Protein AF-A0A1A6HU27-F1 (afdb_monomer)

Structure (mmCIF, N/CA/C/O backbone):
data_AF-A0A1A6HU27-F1
#
_entry.id   AF-A0A1A6HU27-F1
#
loop_
_atom_site.group_PDB
_atom_site.id
_atom_site.type_symbol
_atom_site.label_atom_id
_atom_site.label_alt_id
_atom_site.label_comp_id
_atom_site.label_asym_id
_atom_site.label_entity_id
_atom_site.label_seq_id
_atom_site.pdbx_PDB_ins_code
_atom_site.Cartn_x
_atom_site.Cartn_y
_atom_site.Cartn_z
_atom_site.occupancy
_atom_site.B_iso_or_equiv
_atom_site.auth_seq_id
_atom_site.auth_comp_id
_atom_site.auth_asym_id
_atom_site.auth_atom_id
_atom_site.pdbx_PDB_model_num
ATOM 1 N N . GLU A 1 1 ? 4.340 -32.612 -24.732 1.00 63.75 1 GLU A N 1
ATOM 2 C CA . GLU A 1 1 ? 3.082 -33.092 -24.113 1.00 63.75 1 GLU A CA 1
ATOM 3 C C . GLU A 1 1 ? 2.290 -31.994 -23.391 1.00 63.75 1 GLU A C 1
ATOM 5 O O . GLU A 1 1 ? 1.120 -31.845 -23.700 1.00 63.75 1 GLU A O 1
ATOM 10 N N . LEU A 1 2 ? 2.881 -31.159 -22.520 1.00 76.31 2 LEU A N 1
ATOM 11 C CA . LEU A 1 2 ? 2.117 -30.185 -21.708 1.00 76.31 2 LEU A CA 1
ATOM 12 C C . LEU A 1 2 ? 1.246 -29.172 -22.496 1.00 76.31 2 LEU A C 1
ATOM 14 O O . LEU A 1 2 ? 0.135 -28.883 -22.059 1.00 76.31 2 LEU A O 1
ATOM 18 N N . CYS A 1 3 ? 1.726 -28.656 -23.637 1.00 85.31 3 CYS A N 1
ATOM 19 C CA . CYS A 1 3 ? 1.062 -27.597 -24.424 1.00 85.31 3 CYS A CA 1
ATOM 20 C C . CYS A 1 3 ? 0.615 -28.020 -25.834 1.00 85.31 3 CYS A C 1
ATOM 22 O O . CYS A 1 3 ? 0.227 -27.175 -26.637 1.00 85.31 3 CYS A O 1
ATOM 24 N N . LYS A 1 4 ? 0.642 -29.324 -26.129 1.00 83.25 4 LYS A N 1
ATOM 25 C CA . LYS A 1 4 ? 0.406 -29.881 -27.473 1.00 83.25 4 LYS A CA 1
ATOM 26 C C . LYS A 1 4 ? -0.980 -29.537 -28.033 1.00 83.25 4 LYS A C 1
ATOM 28 O O . LYS A 1 4 ? -1.140 -29.301 -29.222 1.00 83.25 4 LYS A O 1
ATOM 33 N N . GLU A 1 5 ? -1.981 -29.448 -27.160 1.00 83.12 5 GLU A N 1
ATOM 34 C CA . GLU A 1 5 ? -3.365 -29.092 -27.513 1.00 83.12 5 GLU A CA 1
ATOM 35 C C . GLU A 1 5 ? -3.537 -27.634 -27.984 1.00 83.12 5 GLU A C 1
ATOM 37 O O . GLU A 1 5 ? -4.511 -27.309 -28.668 1.00 83.12 5 GLU A O 1
ATOM 42 N N . PHE A 1 6 ? -2.584 -26.757 -27.654 1.00 84.19 6 PHE A N 1
ATOM 43 C CA . PHE A 1 6 ? -2.625 -25.334 -27.993 1.00 84.19 6 PHE A CA 1
ATOM 44 C C . PHE A 1 6 ? -1.759 -24.970 -29.204 1.00 84.19 6 PHE A C 1
ATOM 46 O O . PHE A 1 6 ? -1.916 -23.878 -29.743 1.00 84.19 6 PHE A O 1
ATOM 53 N N . GLU A 1 7 ? -0.891 -25.869 -29.676 1.00 79.12 7 GLU A N 1
ATOM 54 C CA . GLU A 1 7 ? 0.000 -25.621 -30.822 1.00 79.12 7 GLU A CA 1
ATOM 55 C C . GLU A 1 7 ? -0.785 -25.242 -32.086 1.00 79.12 7 GLU A C 1
ATOM 57 O O . GLU A 1 7 ? -0.490 -24.236 -32.729 1.00 79.12 7 GLU A O 1
ATOM 62 N N . ASN A 1 8 ? -1.865 -25.973 -32.379 1.00 79.88 8 ASN A N 1
ATOM 63 C CA . ASN A 1 8 ? -2.726 -25.723 -33.542 1.00 79.88 8 ASN A CA 1
ATOM 64 C C . ASN A 1 8 ? -3.574 -24.441 -33.423 1.00 79.88 8 ASN A C 1
ATOM 66 O O . ASN A 1 8 ? -4.205 -24.019 -34.391 1.00 79.88 8 ASN A O 1
ATOM 70 N N . GLN A 1 9 ? -3.624 -23.829 -32.236 1.00 80.12 9 GLN A N 1
ATOM 71 C CA . GLN A 1 9 ? -4.402 -22.618 -31.959 1.00 80.12 9 GLN A CA 1
ATOM 72 C C . GLN A 1 9 ? -3.548 -21.343 -32.047 1.00 80.12 9 GLN A C 1
ATOM 74 O O . GLN A 1 9 ? -4.082 -20.232 -31.985 1.00 80.12 9 GLN A O 1
ATOM 79 N N . VAL A 1 10 ? -2.229 -21.480 -32.217 1.00 80.00 10 VAL A N 1
ATOM 80 C CA . VAL A 1 10 ? -1.311 -20.350 -32.377 1.00 80.00 10 VAL A CA 1
ATOM 81 C C . VAL A 1 10 ? -1.535 -19.691 -33.737 1.00 80.00 10 VAL A C 1
ATOM 83 O O . VAL A 1 10 ? -1.416 -20.325 -34.784 1.00 80.00 10 VAL A O 1
ATOM 86 N N . ARG A 1 11 ? -1.817 -18.386 -33.735 1.00 74.69 11 ARG A N 1
ATOM 87 C CA . ARG A 1 11 ? -1.944 -17.577 -34.955 1.00 74.69 11 ARG A CA 1
ATOM 88 C C . ARG A 1 11 ? -0.928 -16.446 -34.916 1.00 74.69 11 ARG A C 1
ATOM 90 O O . ARG A 1 11 ? -0.860 -15.708 -33.938 1.00 74.69 11 ARG A O 1
ATOM 97 N N . SER A 1 12 ? -0.125 -16.323 -35.973 1.00 70.31 12 SER A N 1
ATOM 98 C CA . SER A 1 12 ? 0.923 -15.294 -36.090 1.00 70.31 12 SER A CA 1
ATOM 99 C C . SER A 1 12 ? 1.888 -15.262 -34.897 1.00 70.31 12 SER A C 1
ATOM 101 O O . SER A 1 12 ? 2.238 -14.197 -34.398 1.00 70.31 12 SER A O 1
ATOM 103 N N . GLY A 1 13 ? 2.280 -16.442 -34.406 1.00 69.56 13 GLY A N 1
ATOM 104 C CA . GLY A 1 13 ? 3.213 -16.567 -33.285 1.00 69.56 13 GLY A CA 1
ATOM 105 C C . GLY A 1 13 ? 2.630 -16.197 -31.921 1.00 69.56 13 GLY A C 1
ATOM 106 O O . GLY A 1 13 ? 3.401 -16.035 -30.983 1.00 69.56 13 GLY A O 1
ATOM 107 N N . ARG A 1 14 ? 1.300 -16.061 -31.804 1.00 76.44 14 ARG A N 1
ATOM 108 C CA . ARG A 1 14 ? 0.612 -15.762 -30.545 1.00 76.44 14 ARG A CA 1
ATOM 109 C C . ARG A 1 14 ? -0.555 -16.714 -30.294 1.00 76.44 14 ARG A C 1
ATOM 111 O O . ARG A 1 14 ? -1.377 -16.957 -31.177 1.00 76.44 14 ARG A O 1
ATOM 118 N N . LEU A 1 15 ? -0.645 -17.221 -29.067 1.00 84.00 15 LEU A N 1
ATOM 119 C CA . LEU A 1 15 ? -1.805 -17.968 -28.579 1.00 84.00 15 LEU A CA 1
ATOM 120 C C . LEU A 1 15 ? -2.816 -17.008 -27.934 1.00 84.00 15 LEU A C 1
ATOM 122 O O . LEU A 1 15 ? -2.441 -16.164 -27.116 1.00 84.00 15 LEU A O 1
ATOM 126 N N . PHE A 1 16 ? -4.091 -17.137 -28.298 1.00 83.88 16 PHE A N 1
ATOM 127 C CA . PHE A 1 16 ? -5.185 -16.358 -27.716 1.00 83.88 16 PHE A CA 1
ATOM 128 C C . PHE A 1 16 ? -5.950 -17.216 -26.711 1.00 83.88 16 PHE A C 1
ATOM 130 O O . PHE A 1 16 ? -6.456 -18.275 -27.064 1.00 83.88 16 PHE A O 1
ATOM 137 N N . CYS A 1 17 ? -6.039 -16.740 -25.471 1.00 85.62 17 CYS A N 1
ATOM 138 C CA . CYS A 1 17 ? -6.643 -17.477 -24.366 1.00 85.62 17 CYS A CA 1
ATOM 139 C C . CYS A 1 17 ? -7.967 -16.864 -23.925 1.00 85.62 17 CYS A C 1
ATOM 141 O O . CYS A 1 17 ? -8.107 -15.640 -23.862 1.00 85.62 17 CYS A O 1
ATOM 143 N N . THR A 1 18 ? -8.919 -17.723 -23.570 1.00 81.69 18 THR A N 1
ATOM 144 C CA . THR A 1 18 ? -10.160 -17.336 -22.898 1.00 81.69 18 THR A CA 1
ATOM 145 C C . THR A 1 18 ? -9.882 -16.921 -21.452 1.00 81.69 18 THR A C 1
ATOM 147 O O . THR A 1 18 ? -8.861 -17.271 -20.849 1.00 81.69 18 THR A O 1
ATOM 150 N N . ARG A 1 19 ? -10.793 -16.122 -20.881 1.00 79.88 19 ARG A N 1
ATOM 151 C CA . ARG A 1 19 ? -10.672 -15.585 -19.517 1.00 79.88 19 ARG A CA 1
ATOM 152 C C . ARG A 1 19 ? -11.177 -16.581 -18.466 1.00 79.88 19 ARG A C 1
ATOM 154 O O . ARG A 1 19 ? -12.023 -16.247 -17.642 1.00 79.88 19 ARG A O 1
ATOM 161 N N . GLU A 1 20 ? -10.663 -17.801 -18.523 1.00 78.56 20 GLU A N 1
ATOM 162 C CA . GLU A 1 20 ? -10.887 -18.857 -17.528 1.00 78.56 20 GLU A CA 1
ATOM 163 C C . GLU A 1 20 ? -9.863 -18.720 -16.391 1.00 78.56 20 GLU A C 1
ATOM 165 O O . GLU A 1 20 ? -8.739 -18.273 -16.626 1.00 78.56 20 GLU A O 1
ATOM 170 N N . SER A 1 21 ? -10.248 -19.034 -15.152 1.00 74.88 21 SER A N 1
ATOM 171 C CA . SER A 1 21 ? -9.400 -18.839 -13.963 1.00 74.88 21 SER A CA 1
ATOM 172 C C . SER A 1 21 ? -9.147 -20.170 -13.261 1.00 74.88 21 SER A C 1
ATOM 174 O O . SER A 1 21 ? -9.837 -20.487 -12.301 1.00 74.88 21 SER A O 1
ATOM 176 N N . ASP A 1 22 ? -8.129 -20.897 -13.717 1.00 80.56 22 ASP A N 1
ATOM 177 C CA . ASP A 1 22 ? -7.664 -22.159 -13.128 1.00 80.56 22 ASP A CA 1
ATOM 178 C C . ASP A 1 22 ? -6.144 -22.088 -12.924 1.00 80.56 22 ASP A C 1
ATOM 180 O O . ASP A 1 22 ? -5.375 -22.516 -13.792 1.00 80.56 22 ASP A O 1
ATOM 184 N N . PRO A 1 23 ? -5.676 -21.477 -11.819 1.00 85.69 23 PRO A N 1
ATOM 185 C CA . PRO A 1 23 ? -4.274 -21.122 -11.670 1.00 85.69 23 PRO A CA 1
ATOM 186 C C . PRO A 1 23 ? -3.354 -22.341 -11.630 1.00 85.69 23 PRO A C 1
ATOM 188 O O . PRO A 1 23 ? -3.549 -23.253 -10.827 1.00 85.69 23 PRO A O 1
ATOM 191 N N . ILE A 1 24 ? -2.296 -22.325 -12.441 1.00 84.19 24 ILE A N 1
ATOM 192 C CA . ILE A 1 24 ? -1.302 -23.402 -12.487 1.00 84.19 24 ILE A CA 1
ATOM 193 C C . ILE A 1 24 ? 0.116 -22.869 -12.318 1.00 84.19 24 ILE A C 1
ATOM 195 O O . ILE A 1 24 ? 0.425 -21.735 -12.686 1.00 84.19 24 ILE A O 1
ATOM 199 N N . ARG A 1 25 ? 1.000 -23.705 -11.768 1.00 84.44 25 ARG A N 1
ATOM 200 C CA . ARG A 1 25 ? 2.414 -23.371 -11.589 1.00 84.44 25 ARG A CA 1
ATOM 201 C C . ARG A 1 25 ? 3.238 -23.893 -12.765 1.00 84.44 25 ARG A C 1
ATOM 203 O O . ARG A 1 25 ? 3.233 -25.091 -13.034 1.00 84.44 25 ARG A O 1
ATOM 210 N N . GLY A 1 26 ? 3.927 -22.989 -13.450 1.00 82.00 26 GLY A N 1
ATOM 211 C CA . GLY A 1 26 ? 4.806 -23.294 -14.570 1.00 82.00 26 GLY A CA 1
ATOM 212 C C . GLY A 1 26 ? 6.127 -23.950 -14.144 1.00 82.00 26 GLY A C 1
ATOM 213 O O . GLY A 1 26 ? 6.490 -23.925 -12.963 1.00 82.00 26 GLY A O 1
ATOM 214 N N . PRO A 1 27 ? 6.882 -24.513 -15.104 1.00 79.62 27 PRO A N 1
ATOM 215 C CA . PRO A 1 27 ? 8.207 -25.091 -14.863 1.00 79.62 27 PRO A CA 1
ATOM 216 C C . PRO A 1 27 ? 9.258 -24.040 -14.467 1.00 79.62 27 PRO A C 1
ATOM 218 O O . PRO A 1 27 ? 10.262 -24.377 -13.848 1.00 79.62 27 PRO A O 1
ATOM 221 N N . ASP A 1 28 ? 9.011 -22.763 -14.768 1.00 77.50 28 ASP A N 1
ATOM 222 C CA . ASP A 1 28 ? 9.801 -21.615 -14.309 1.00 77.50 28 ASP A CA 1
ATOM 223 C C . ASP A 1 28 ? 9.433 -21.165 -12.878 1.00 77.50 28 ASP A C 1
ATOM 225 O O . ASP A 1 28 ? 9.989 -20.200 -12.352 1.00 77.50 28 ASP A O 1
ATOM 229 N N . GLY A 1 29 ? 8.481 -21.854 -12.241 1.00 79.31 29 GLY A N 1
ATOM 230 C CA . GLY A 1 29 ? 7.996 -21.567 -10.898 1.00 79.31 29 GLY A CA 1
ATOM 231 C C . GLY A 1 29 ? 6.973 -20.432 -10.812 1.00 79.31 29 GLY A C 1
ATOM 232 O O . GLY A 1 29 ? 6.486 -20.189 -9.699 1.00 79.31 29 GLY A O 1
ATOM 233 N N . LYS A 1 30 ? 6.620 -19.771 -11.928 1.00 85.38 30 LYS A N 1
ATOM 234 C CA . LYS A 1 30 ? 5.602 -18.707 -11.968 1.00 85.38 30 LYS A CA 1
ATOM 235 C C . LYS A 1 30 ? 4.185 -19.282 -11.922 1.00 85.38 30 LYS A C 1
ATOM 237 O O . LYS A 1 30 ? 3.944 -20.413 -12.333 1.00 85.38 30 LYS A O 1
ATOM 242 N N . ILE A 1 31 ? 3.240 -18.506 -11.390 1.00 84.56 31 ILE A N 1
ATOM 243 C CA . ILE A 1 31 ? 1.815 -18.863 -11.377 1.00 84.56 31 ILE A CA 1
ATOM 244 C C . ILE A 1 31 ? 1.141 -18.186 -12.568 1.00 84.56 31 ILE A C 1
ATOM 246 O O . ILE A 1 31 ? 1.183 -16.962 -12.688 1.00 84.56 31 ILE A O 1
ATOM 250 N N . HIS A 1 32 ? 0.504 -18.983 -13.418 1.00 85.44 32 HIS A N 1
ATOM 251 C CA . HIS A 1 32 ? -0.264 -18.524 -14.570 1.00 85.44 32 HIS A CA 1
ATOM 252 C C . HIS A 1 32 ? -1.753 -18.641 -14.261 1.00 85.44 32 HIS A C 1
ATOM 254 O O . HIS A 1 32 ? -2.166 -19.553 -13.550 1.00 85.44 32 HIS A O 1
ATOM 260 N N . GLY A 1 33 ? -2.560 -17.715 -14.786 1.00 83.38 33 GLY A N 1
ATOM 261 C CA . GLY A 1 33 ? -3.997 -17.658 -14.489 1.00 83.38 33 GLY A CA 1
ATOM 262 C C . GLY A 1 33 ? -4.788 -18.865 -15.000 1.00 83.38 33 GLY A C 1
ATOM 263 O O . GLY A 1 33 ? -5.800 -19.214 -14.405 1.00 83.38 33 GLY A O 1
ATOM 264 N N . ASN A 1 34 ? -4.316 -19.500 -16.074 1.00 86.88 34 ASN A N 1
ATOM 265 C CA . ASN A 1 34 ? -4.824 -20.769 -16.584 1.00 86.88 34 ASN A CA 1
ATOM 266 C C . ASN A 1 34 ? -3.760 -21.490 -17.429 1.00 86.88 34 ASN A C 1
ATOM 268 O O . ASN A 1 34 ? -2.684 -20.945 -17.710 1.00 86.88 34 ASN A O 1
ATOM 272 N N . LYS A 1 35 ? -4.070 -22.720 -17.853 1.00 88.25 35 LYS A N 1
ATOM 273 C CA . LYS A 1 35 ? -3.189 -23.539 -18.699 1.00 88.25 35 LYS A CA 1
ATOM 274 C C . LYS A 1 35 ? -2.877 -22.898 -20.046 1.00 88.25 35 LYS A C 1
ATOM 276 O O . LYS A 1 35 ? -1.735 -22.960 -20.498 1.00 88.25 35 LYS A O 1
ATOM 281 N N . CYS A 1 36 ? -3.853 -22.221 -20.643 1.00 88.88 36 CYS A N 1
ATOM 282 C CA . CYS A 1 36 ? -3.637 -21.497 -21.886 1.00 88.88 36 CYS A CA 1
ATOM 283 C C . CYS A 1 36 ? -2.624 -20.356 -21.698 1.00 88.88 36 CYS A C 1
ATOM 285 O O . CYS A 1 36 ? -1.723 -20.215 -22.513 1.00 88.88 36 CYS A O 1
ATOM 287 N N . ALA A 1 37 ? -2.696 -19.591 -20.604 1.00 89.25 37 ALA A N 1
ATOM 288 C CA . ALA A 1 37 ? -1.767 -18.500 -20.314 1.00 89.25 37 ALA A CA 1
ATOM 289 C C . ALA A 1 37 ? -0.328 -19.005 -20.114 1.00 89.25 37 ALA A C 1
ATOM 291 O O . ALA A 1 37 ? 0.607 -18.397 -20.629 1.00 89.25 37 ALA A O 1
ATOM 292 N N . LEU A 1 38 ? -0.149 -20.147 -19.439 1.00 89.31 38 LEU A N 1
ATOM 293 C CA . LEU A 1 38 ? 1.157 -20.811 -19.358 1.00 89.31 38 LEU A CA 1
ATOM 294 C C . LEU A 1 38 ? 1.673 -21.190 -20.752 1.00 89.31 38 LEU A C 1
ATOM 296 O O . LEU A 1 38 ? 2.814 -20.894 -21.103 1.00 89.31 38 LEU A O 1
ATOM 300 N N . CYS A 1 39 ? 0.836 -21.843 -21.557 1.00 88.56 39 CYS A N 1
ATOM 301 C CA . CYS A 1 39 ? 1.230 -22.292 -22.887 1.00 88.56 39 CYS A CA 1
ATOM 302 C C . CYS A 1 39 ? 1.434 -21.137 -23.873 1.00 88.56 39 CYS A C 1
ATOM 304 O O . CYS A 1 39 ? 2.278 -21.252 -24.755 1.00 88.56 39 CYS A O 1
ATOM 306 N N . ALA A 1 40 ? 0.741 -20.012 -23.701 1.00 87.75 40 ALA A N 1
ATOM 307 C CA . ALA A 1 40 ? 0.979 -18.800 -24.468 1.00 87.75 40 ALA A CA 1
ATOM 308 C C . ALA A 1 40 ? 2.396 -18.284 -24.222 1.00 87.75 40 ALA A C 1
ATOM 310 O O . ALA A 1 40 ? 3.112 -18.018 -25.181 1.00 87.75 40 ALA A O 1
ATOM 311 N N . ASP A 1 41 ? 2.839 -18.220 -22.966 1.00 85.50 41 ASP A N 1
ATOM 312 C CA . ASP A 1 41 ? 4.194 -17.776 -22.633 1.00 85.50 41 ASP A CA 1
ATOM 313 C C . ASP A 1 41 ? 5.259 -18.746 -23.161 1.00 85.50 41 ASP A C 1
ATOM 315 O O . ASP A 1 41 ? 6.244 -18.310 -23.759 1.00 85.50 41 ASP A O 1
ATOM 319 N N . ILE A 1 42 ? 5.039 -20.059 -23.017 1.00 83.12 42 ILE A N 1
ATOM 320 C CA . ILE A 1 42 ? 5.959 -21.091 -23.521 1.00 83.12 42 ILE A CA 1
ATOM 321 C C . ILE A 1 42 ? 6.061 -21.039 -25.051 1.00 83.12 42 ILE A C 1
ATOM 323 O O . ILE A 1 42 ? 7.165 -21.003 -25.591 1.00 83.12 42 ILE A O 1
ATOM 327 N N . LEU A 1 43 ? 4.933 -21.013 -25.764 1.00 80.88 43 LEU A N 1
ATOM 328 C CA . LEU A 1 43 ? 4.916 -21.028 -27.230 1.00 80.88 43 LEU A CA 1
ATOM 329 C C . LEU A 1 43 ? 5.420 -19.701 -27.812 1.00 80.88 43 LEU A C 1
ATOM 331 O O . LEU A 1 43 ? 6.187 -19.716 -28.773 1.00 80.88 43 LEU A O 1
ATOM 335 N N . ASN A 1 44 ? 5.093 -18.563 -27.189 1.00 79.12 44 ASN A N 1
ATOM 336 C CA . ASN A 1 44 ? 5.671 -17.268 -27.558 1.00 79.12 44 ASN A CA 1
ATOM 337 C C . ASN A 1 44 ? 7.192 -17.266 -27.346 1.00 79.12 44 ASN A C 1
ATOM 339 O O . ASN A 1 44 ? 7.928 -16.748 -28.184 1.00 79.12 44 ASN A O 1
ATOM 343 N N . ALA A 1 45 ? 7.684 -17.851 -26.248 1.00 72.81 45 ALA A N 1
ATOM 344 C CA . ALA A 1 45 ? 9.117 -17.971 -26.000 1.00 72.81 45 ALA A CA 1
ATOM 345 C C . ALA A 1 45 ? 9.800 -18.866 -27.044 1.00 72.81 45 ALA A C 1
ATOM 347 O O . ALA A 1 45 ? 10.869 -18.504 -27.525 1.00 72.81 45 ALA A O 1
ATOM 348 N N . VAL A 1 46 ? 9.182 -19.978 -27.458 1.00 67.25 46 VAL A N 1
ATOM 349 C CA . VAL A 1 46 ? 9.707 -20.859 -28.522 1.00 67.25 46 VAL A CA 1
ATOM 350 C C . VAL A 1 46 ? 9.788 -20.136 -29.873 1.00 67.25 46 VAL A C 1
ATOM 352 O O . VAL A 1 46 ? 10.799 -20.260 -30.570 1.00 67.25 46 VAL A O 1
ATOM 355 N N . VAL A 1 47 ? 8.772 -19.339 -30.224 1.00 62.28 47 VAL A N 1
ATOM 356 C CA . VAL A 1 47 ? 8.745 -18.538 -31.463 1.00 62.28 47 VAL A CA 1
ATOM 357 C C . VAL A 1 47 ? 9.798 -17.425 -31.427 1.00 62.28 47 VAL A C 1
ATOM 359 O O . VAL A 1 47 ? 10.552 -17.266 -32.385 1.00 62.28 47 VAL A O 1
ATOM 362 N N . ASN A 1 48 ? 9.914 -16.701 -30.309 1.00 60.62 48 ASN A N 1
ATOM 363 C CA . ASN A 1 48 ? 10.883 -15.610 -30.148 1.00 60.62 48 ASN A CA 1
ATOM 364 C C . ASN A 1 48 ? 12.333 -16.094 -29.953 1.00 60.62 48 ASN A C 1
ATOM 366 O O . ASN A 1 48 ? 13.262 -15.362 -30.281 1.00 60.62 48 ASN A O 1
ATOM 370 N N . SER A 1 49 ? 12.546 -17.322 -29.466 1.00 58.59 49 SER A N 1
ATOM 371 C CA . SER A 1 49 ? 13.884 -17.926 -29.335 1.00 58.59 49 SER A CA 1
ATOM 372 C C . SER A 1 49 ? 14.389 -18.564 -30.637 1.00 58.59 49 SER A C 1
ATOM 374 O O . SER A 1 49 ? 15.472 -19.141 -30.643 1.00 58.59 49 SER A O 1
ATOM 376 N N . GLY A 1 50 ? 13.627 -18.491 -31.738 1.00 51.75 50 GLY A N 1
ATOM 377 C CA . GLY A 1 50 ? 14.078 -18.949 -33.057 1.00 51.75 50 GLY A CA 1
ATOM 378 C C . GLY A 1 50 ? 14.157 -20.472 -33.238 1.00 51.75 50 GLY A C 1
ATOM 379 O O . GLY A 1 50 ? 14.811 -20.930 -34.169 1.00 51.75 50 GLY A O 1
ATOM 380 N N . ILE A 1 51 ? 13.497 -21.271 -32.386 1.00 53.50 51 ILE A N 1
ATOM 381 C CA . ILE A 1 51 ? 13.515 -22.749 -32.487 1.00 53.50 51 ILE A CA 1
ATOM 382 C C . ILE A 1 51 ? 12.564 -23.260 -33.587 1.00 53.50 51 ILE A C 1
ATOM 384 O O . ILE A 1 51 ? 12.682 -24.396 -34.039 1.00 53.50 51 ILE A O 1
ATOM 388 N N . VAL A 1 52 ? 11.672 -22.409 -34.107 1.00 41.34 52 VAL A N 1
ATOM 389 C CA . VAL A 1 52 ? 10.929 -22.705 -35.339 1.00 41.34 52 VAL A CA 1
ATOM 390 C C . VAL A 1 52 ? 11.800 -22.337 -36.541 1.00 41.34 52 VAL A C 1
ATOM 392 O O . VAL A 1 52 ? 11.593 -21.318 -37.202 1.00 41.34 52 VAL A O 1
ATOM 395 N N . GLN A 1 53 ? 12.780 -23.187 -36.852 1.00 37.50 53 GLN A N 1
ATOM 396 C CA . GLN A 1 53 ? 13.183 -23.307 -38.245 1.00 37.50 53 GLN A CA 1
ATOM 397 C C . GLN A 1 53 ? 12.013 -23.938 -38.997 1.00 37.50 53 GLN A C 1
ATOM 399 O O . GLN A 1 53 ? 11.574 -25.054 -38.720 1.00 37.50 53 GLN A O 1
ATOM 404 N N . ARG A 1 54 ? 11.489 -23.141 -39.927 1.00 34.69 54 AR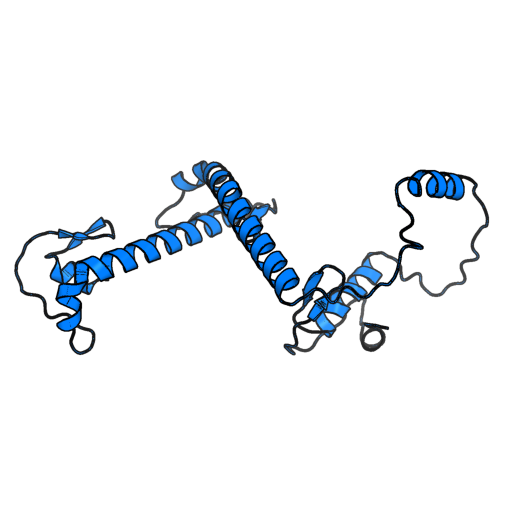G A N 1
ATOM 405 C CA . ARG A 1 54 ? 10.750 -23.552 -41.115 1.00 34.69 54 ARG A CA 1
ATOM 406 C C . ARG A 1 54 ? 11.226 -24.942 -41.551 1.00 34.69 54 ARG A C 1
ATOM 408 O O . ARG A 1 54 ? 12.428 -25.163 -41.653 1.00 34.69 54 ARG 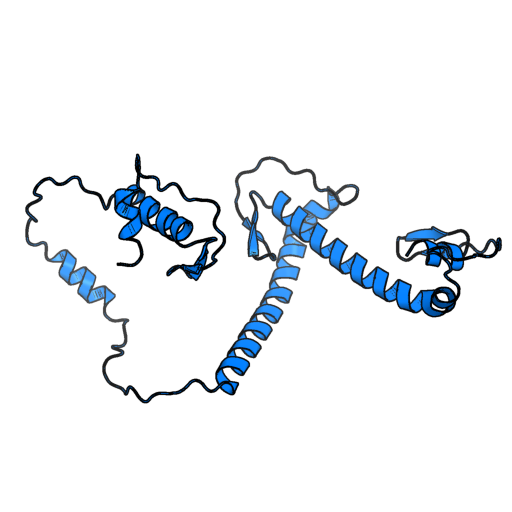A O 1
ATOM 415 N N . THR A 1 55 ? 10.291 -25.857 -41.780 1.00 39.53 55 THR A N 1
ATOM 416 C CA . THR A 1 55 ? 10.546 -27.157 -42.403 1.00 39.53 55 THR A CA 1
ATOM 417 C C . THR A 1 55 ? 11.248 -26.960 -43.740 1.00 39.53 55 THR A C 1
ATOM 419 O O . THR A 1 55 ? 10.594 -26.833 -44.769 1.00 39.53 55 THR A O 1
ATOM 422 N N . GLU A 1 56 ? 12.570 -26.939 -43.727 1.00 34.03 56 GLU A N 1
ATOM 423 C CA . GLU A 1 56 ? 13.414 -27.218 -44.872 1.00 34.03 56 GLU A CA 1
ATOM 424 C C . GLU A 1 56 ? 14.560 -28.082 -44.357 1.00 34.03 56 GLU A C 1
ATOM 426 O O . GLU A 1 56 ? 15.156 -27.809 -43.317 1.00 34.03 56 GLU A O 1
ATOM 431 N N . HIS A 1 57 ? 14.784 -29.193 -45.050 1.00 39.38 57 HIS A N 1
ATOM 432 C CA . HIS A 1 57 ? 15.817 -30.176 -44.772 1.00 39.38 57 HIS A CA 1
ATOM 433 C C . HIS A 1 57 ? 17.169 -29.498 -44.500 1.00 39.38 57 HIS A C 1
ATOM 435 O O . HIS A 1 57 ? 17.845 -29.066 -45.429 1.00 39.38 57 HIS A O 1
ATOM 441 N N . PHE A 1 58 ? 17.584 -29.433 -43.234 1.00 26.19 58 PHE A N 1
ATOM 442 C CA . PHE A 1 58 ? 18.930 -29.014 -42.862 1.00 26.19 58 PHE A CA 1
ATOM 443 C C . PHE A 1 58 ? 19.754 -30.262 -42.549 1.00 26.19 58 PHE A C 1
ATOM 445 O O . PHE A 1 58 ? 19.672 -30.846 -41.467 1.00 26.19 58 PHE A O 1
ATOM 452 N N . THR A 1 59 ? 20.529 -30.709 -43.532 1.00 31.61 59 THR A N 1
ATOM 453 C CA . THR A 1 59 ? 21.598 -31.685 -43.320 1.00 31.61 59 THR A CA 1
ATOM 454 C C . THR A 1 59 ? 22.622 -31.093 -42.353 1.00 31.61 59 THR A C 1
ATOM 456 O O . THR A 1 59 ? 23.238 -30.069 -42.642 1.00 31.61 59 THR A O 1
ATOM 459 N N . VAL A 1 60 ? 22.800 -31.738 -41.202 1.00 34.12 60 VAL A N 1
ATOM 460 C CA . VAL A 1 60 ? 23.804 -31.388 -40.188 1.00 34.12 60 VAL A CA 1
ATOM 461 C C . VAL A 1 60 ? 25.211 -31.588 -40.775 1.00 34.12 60 VAL A C 1
ATOM 463 O O . VAL A 1 60 ? 25.500 -32.706 -41.210 1.00 34.12 60 VAL A O 1
ATOM 466 N N . PRO A 1 61 ? 26.125 -30.595 -40.769 1.00 33.88 61 PRO A N 1
ATOM 467 C CA . PRO A 1 61 ? 27.526 -30.878 -41.022 1.00 33.88 61 PRO A CA 1
ATOM 468 C C . PRO A 1 61 ? 28.141 -31.443 -39.739 1.00 33.88 61 PRO A C 1
ATOM 470 O O . PRO A 1 61 ? 28.159 -30.818 -38.677 1.00 33.88 61 PRO A O 1
ATOM 473 N N . GLU A 1 62 ? 28.614 -32.677 -39.843 1.00 44.19 62 GLU A N 1
ATOM 474 C CA . GLU A 1 62 ? 29.369 -33.356 -38.806 1.00 44.19 62 GLU A CA 1
ATOM 475 C C . GLU A 1 62 ? 30.658 -32.585 -38.454 1.00 44.19 62 GLU A C 1
ATOM 477 O O . GLU A 1 62 ? 31.410 -32.163 -39.328 1.00 44.19 62 GLU A O 1
ATOM 482 N N . LYS A 1 63 ? 30.958 -32.564 -37.148 1.00 48.78 63 LYS A N 1
ATOM 483 C CA . LYS A 1 63 ? 32.308 -32.523 -36.552 1.00 48.78 63 LYS A CA 1
ATOM 484 C C . LYS A 1 63 ? 33.053 -31.180 -36.571 1.00 48.78 63 LYS A C 1
ATOM 486 O O . LYS A 1 63 ? 33.865 -30.900 -37.442 1.00 48.78 63 LYS A O 1
ATOM 491 N N . THR A 1 64 ? 33.004 -30.484 -35.433 1.00 43.16 64 THR A N 1
ATOM 492 C CA . THR A 1 64 ? 34.213 -29.835 -34.899 1.00 43.16 64 THR A CA 1
ATOM 493 C C . THR A 1 64 ? 34.468 -30.276 -33.459 1.00 43.16 64 THR A C 1
ATOM 495 O O . THR A 1 64 ? 33.593 -30.277 -32.592 1.00 43.16 64 THR A O 1
ATOM 498 N N . THR A 1 65 ? 35.708 -30.691 -33.208 1.00 53.50 65 THR A N 1
ATOM 499 C CA . THR A 1 65 ? 36.249 -31.225 -31.946 1.00 53.50 65 THR A CA 1
ATOM 500 C C . THR A 1 65 ? 36.048 -30.284 -30.747 1.00 53.50 65 THR A C 1
ATOM 502 O O . THR A 1 65 ? 36.049 -30.724 -29.599 1.00 53.50 65 THR A O 1
ATOM 505 N N . LEU A 1 66 ? 35.784 -29.001 -31.008 1.00 50.91 66 LEU A N 1
ATOM 506 C CA . LEU A 1 66 ? 35.538 -27.959 -30.011 1.00 50.91 66 LEU A CA 1
ATOM 507 C C . LEU A 1 66 ? 34.283 -28.212 -29.160 1.00 50.91 66 LEU A C 1
ATOM 509 O O . LEU A 1 66 ? 34.301 -27.924 -27.965 1.00 50.91 66 LEU A O 1
ATOM 513 N N . PHE A 1 67 ? 33.239 -28.836 -29.719 1.00 45.88 67 PHE A N 1
ATOM 514 C CA . PHE A 1 67 ? 32.024 -29.164 -28.960 1.00 45.88 67 PHE A CA 1
ATOM 515 C C . PHE A 1 67 ? 32.282 -30.237 -27.888 1.00 45.88 67 PHE A C 1
ATOM 517 O O . PHE A 1 67 ? 31.749 -30.167 -26.782 1.00 45.88 67 PHE A O 1
ATOM 524 N N . LYS A 1 68 ? 33.172 -31.199 -28.175 1.00 51.12 68 LYS A N 1
ATOM 525 C CA . LYS A 1 68 ? 33.563 -32.242 -27.211 1.00 51.12 68 LYS A CA 1
ATOM 526 C C . LYS A 1 68 ? 34.404 -31.672 -26.066 1.00 51.12 68 LYS A C 1
ATOM 528 O O . LYS A 1 68 ? 34.211 -32.072 -24.923 1.00 51.12 68 LYS A O 1
ATOM 533 N N . VAL A 1 69 ? 35.288 -30.711 -26.351 1.00 53.41 69 VAL A N 1
ATOM 534 C CA . VAL A 1 69 ? 36.116 -30.041 -25.328 1.00 53.41 69 VAL A CA 1
ATOM 535 C C . VAL A 1 69 ? 35.263 -29.146 -24.425 1.00 53.41 69 VAL A C 1
ATOM 537 O O . VAL A 1 69 ? 35.456 -29.144 -23.211 1.00 53.41 69 VAL A O 1
ATOM 540 N N . TRP A 1 70 ? 34.287 -28.433 -24.994 1.00 51.47 70 TRP A N 1
ATOM 541 C CA . TRP A 1 70 ? 33.352 -27.611 -24.224 1.00 51.47 70 TRP A CA 1
ATOM 542 C C . TRP A 1 70 ? 32.470 -28.459 -23.291 1.00 51.47 70 TRP A C 1
ATOM 544 O O . TRP A 1 70 ? 32.386 -28.161 -22.099 1.00 51.47 70 TRP A O 1
ATOM 554 N N . MET A 1 71 ? 31.920 -29.577 -23.786 1.00 47.91 71 MET A N 1
ATOM 555 C CA . MET A 1 71 ? 31.169 -30.540 -22.965 1.00 47.91 71 MET A CA 1
ATOM 556 C C . MET A 1 71 ? 32.029 -31.171 -21.855 1.00 47.91 71 MET A C 1
ATOM 558 O O . MET A 1 71 ? 31.582 -31.274 -20.715 1.00 47.91 71 MET A O 1
ATOM 562 N N . ALA A 1 72 ? 33.284 -31.535 -22.146 1.00 54.09 72 ALA A N 1
ATOM 563 C CA . ALA A 1 72 ? 34.186 -32.136 -21.159 1.00 54.09 72 ALA A CA 1
ATOM 564 C C . ALA A 1 72 ? 34.590 -31.163 -20.035 1.00 54.09 72 ALA A C 1
ATOM 566 O O . ALA A 1 72 ? 34.805 -31.586 -18.902 1.00 54.09 72 ALA A O 1
ATOM 567 N N . LYS A 1 73 ? 34.661 -29.856 -20.320 1.00 49.03 73 LYS A N 1
ATOM 568 C CA . LYS A 1 73 ? 35.029 -28.835 -19.326 1.00 49.03 73 LYS A CA 1
ATOM 569 C C . LYS A 1 73 ? 33.856 -28.425 -18.425 1.00 49.03 73 LYS A C 1
ATOM 571 O O . LYS A 1 73 ? 34.085 -28.008 -17.295 1.00 49.03 73 LYS A O 1
ATOM 576 N N . HIS A 1 74 ? 32.617 -28.580 -18.899 1.00 50.53 74 HIS A N 1
ATOM 577 C CA . HIS A 1 74 ? 31.404 -28.207 -18.161 1.00 50.53 74 HIS A CA 1
ATOM 578 C C . HIS A 1 74 ? 30.708 -29.363 -17.419 1.00 50.53 74 HIS A C 1
ATOM 580 O O . HIS A 1 74 ? 29.771 -29.108 -16.669 1.00 50.53 74 HIS A O 1
ATOM 586 N N . MET A 1 75 ? 31.179 -30.610 -17.553 1.00 44.66 75 MET A N 1
ATOM 587 C CA . MET A 1 75 ? 30.637 -31.771 -16.821 1.00 44.66 75 MET A CA 1
ATOM 588 C C . MET A 1 75 ? 31.434 -32.190 -15.573 1.00 44.66 75 MET A C 1
ATOM 590 O O . MET A 1 75 ? 31.065 -33.159 -14.920 1.00 44.66 75 MET A O 1
ATOM 594 N N . ALA A 1 76 ? 32.486 -31.462 -15.186 1.00 48.31 76 ALA A N 1
ATOM 595 C CA . ALA A 1 76 ? 33.286 -31.790 -13.997 1.00 48.31 76 ALA A CA 1
ATOM 596 C C . ALA A 1 76 ? 32.735 -31.217 -12.670 1.00 48.31 76 ALA A C 1
ATOM 598 O O . ALA A 1 76 ? 33.329 -31.440 -11.619 1.00 48.31 76 ALA A O 1
ATOM 599 N N . THR A 1 77 ? 31.605 -30.499 -12.687 1.00 49.22 77 THR A N 1
ATOM 600 C CA . THR A 1 77 ? 30.938 -29.982 -11.472 1.00 49.22 77 THR A CA 1
ATOM 601 C C . THR A 1 77 ? 29.547 -30.566 -11.227 1.00 49.22 77 THR A C 1
ATOM 603 O O . THR A 1 77 ? 28.901 -30.220 -10.239 1.00 49.22 77 THR A O 1
ATOM 606 N N . CYS A 1 78 ? 29.095 -31.508 -12.056 1.00 40.31 78 CYS A N 1
ATOM 607 C CA . CYS A 1 78 ? 27.946 -32.336 -11.717 1.00 40.31 78 CYS A CA 1
ATOM 608 C C . CYS A 1 78 ? 28.437 -33.577 -10.976 1.00 40.31 78 CYS A C 1
ATOM 610 O O . CYS A 1 78 ? 28.933 -34.523 -11.584 1.00 40.31 78 CYS A O 1
ATOM 612 N N . VAL A 1 79 ? 28.264 -33.584 -9.654 1.00 45.19 79 VAL A N 1
ATOM 613 C CA . VAL A 1 79 ? 28.238 -34.835 -8.891 1.00 45.19 79 VAL A CA 1
ATOM 614 C C . VAL A 1 79 ? 27.178 -35.732 -9.545 1.00 45.19 79 VAL A C 1
ATOM 616 O O . VAL A 1 79 ? 26.027 -35.300 -9.669 1.00 45.19 79 VAL A O 1
ATOM 619 N N . PRO A 1 80 ? 27.518 -36.948 -10.002 1.00 46.28 80 PRO A N 1
ATOM 620 C CA . PRO A 1 80 ? 26.525 -37.844 -10.562 1.00 46.28 80 PRO A CA 1
ATOM 621 C C . PRO A 1 80 ? 25.609 -38.308 -9.428 1.00 46.28 80 PRO A C 1
ATOM 623 O O . PRO A 1 80 ? 25.971 -39.170 -8.632 1.00 46.28 80 PRO A O 1
ATOM 626 N N . CYS A 1 81 ? 24.399 -37.752 -9.358 1.00 39.06 81 CYS A N 1
ATOM 627 C CA . CYS A 1 81 ? 23.309 -38.350 -8.593 1.00 39.06 81 CYS A CA 1
ATOM 628 C C . CYS A 1 81 ? 22.791 -39.564 -9.379 1.00 39.06 81 CYS A C 1
ATOM 630 O O . CYS A 1 81 ? 21.733 -39.541 -10.001 1.00 39.06 81 CYS A O 1
ATOM 632 N N . ALA A 1 82 ? 23.608 -40.609 -9.439 1.00 46.25 82 ALA A N 1
ATOM 633 C CA . ALA A 1 82 ? 23.242 -41.902 -9.981 1.00 46.25 82 ALA A CA 1
ATOM 634 C C . ALA A 1 82 ? 23.862 -42.957 -9.067 1.00 46.25 82 ALA A C 1
ATOM 636 O O . ALA A 1 82 ? 25.065 -43.195 -9.115 1.00 46.25 82 ALA A O 1
ATOM 637 N N . LYS A 1 83 ? 22.996 -43.583 -8.261 1.00 47.22 83 LYS A N 1
ATOM 638 C CA . LYS A 1 83 ? 23.265 -44.613 -7.240 1.00 47.22 83 LYS A CA 1
ATOM 639 C C . LYS A 1 83 ? 23.710 -44.093 -5.870 1.00 47.22 83 LYS A C 1
ATOM 641 O O . LYS A 1 83 ? 24.834 -44.310 -5.451 1.00 47.22 83 LYS A O 1
ATOM 646 N N . LEU A 1 84 ? 22.749 -43.549 -5.133 1.00 38.69 84 LEU A N 1
ATOM 647 C CA . LEU A 1 84 ? 22.419 -44.028 -3.788 1.00 38.69 84 LEU A CA 1
ATOM 648 C C . LEU A 1 84 ? 20.883 -43.910 -3.688 1.00 38.69 84 LEU A C 1
ATOM 650 O O . LEU A 1 84 ? 20.365 -42.803 -3.763 1.00 38.69 84 LEU A O 1
ATOM 654 N N . SER A 1 85 ? 20.176 -45.050 -3.709 1.00 37.22 85 SER A N 1
ATOM 655 C CA . SER A 1 85 ? 18.830 -45.274 -3.123 1.00 37.22 85 SER A CA 1
ATOM 656 C C . SER A 1 85 ? 17.919 -44.031 -2.990 1.00 37.22 85 SER A C 1
ATOM 658 O O . SER A 1 85 ? 18.095 -43.222 -2.092 1.00 37.22 85 SER A O 1
ATOM 660 N N . CYS A 1 86 ? 16.877 -43.800 -3.795 1.00 34.78 86 CYS A N 1
ATOM 661 C CA . CYS A 1 86 ? 15.645 -44.607 -3.833 1.00 34.78 86 CYS A CA 1
ATOM 662 C C . CYS A 1 86 ? 15.373 -45.435 -2.562 1.00 34.78 86 CYS A C 1
ATOM 664 O O . CYS A 1 86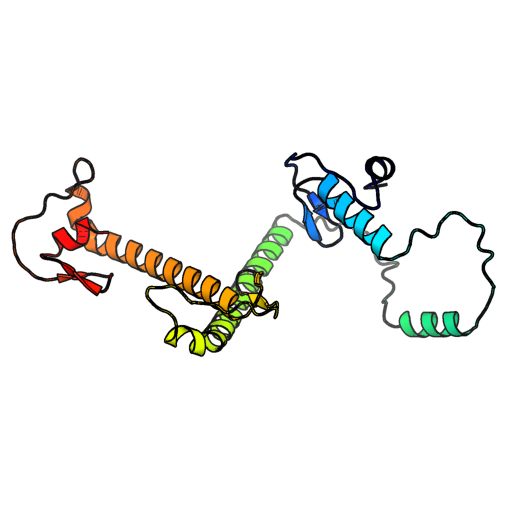 ? 14.995 -46.596 -2.656 1.00 34.78 86 CYS A O 1
ATOM 666 N N . GLU A 1 87 ? 15.538 -44.843 -1.382 1.00 37.72 87 GLU A N 1
ATOM 667 C CA . GLU A 1 87 ? 14.648 -45.146 -0.263 1.00 37.72 87 GLU A CA 1
ATOM 668 C C . GLU A 1 87 ? 13.666 -43.984 -0.156 1.00 37.72 87 GLU A C 1
ATOM 670 O O . GLU A 1 87 ? 14.045 -42.813 -0.137 1.00 37.72 87 GLU A O 1
ATOM 675 N N . TYR A 1 88 ? 12.383 -44.322 -0.193 1.00 45.91 88 TYR A N 1
ATOM 676 C CA . TYR A 1 88 ? 11.281 -43.400 0.008 1.00 45.91 88 TYR A CA 1
ATOM 677 C C . TYR A 1 88 ? 11.409 -42.738 1.387 1.00 45.91 88 TYR A C 1
ATOM 679 O O . TYR A 1 88 ? 10.916 -43.258 2.383 1.00 45.91 88 TYR A O 1
ATOM 687 N N . GLY A 1 89 ? 12.023 -41.560 1.443 1.00 41.66 89 GLY A N 1
ATOM 688 C CA . GLY A 1 89 ? 11.732 -40.591 2.488 1.00 41.66 89 GLY A CA 1
ATOM 689 C C . GLY A 1 89 ? 10.381 -39.966 2.167 1.00 41.66 89 GLY A C 1
ATOM 690 O O . GLY A 1 89 ? 10.308 -39.015 1.389 1.00 41.66 89 GLY A O 1
ATOM 691 N N . VAL A 1 90 ? 9.296 -40.524 2.713 1.00 49.28 90 VAL A N 1
ATOM 692 C CA . VAL A 1 90 ? 8.054 -39.764 2.880 1.00 49.28 90 VAL A CA 1
ATOM 693 C C . VAL A 1 90 ? 8.446 -38.577 3.742 1.00 49.28 90 VAL A C 1
ATOM 695 O O . VAL A 1 90 ? 8.681 -38.749 4.933 1.00 49.28 90 VAL A O 1
ATOM 698 N N . LEU A 1 91 ? 8.600 -37.409 3.115 1.00 47.38 91 LEU A N 1
ATOM 699 C CA . LEU A 1 91 ? 8.872 -36.161 3.812 1.00 47.38 91 LEU A CA 1
ATOM 700 C C . LEU A 1 91 ? 7.698 -35.983 4.766 1.00 47.38 91 LEU A C 1
ATOM 702 O O . LEU A 1 91 ? 6.567 -35.758 4.323 1.00 47.38 91 LEU A O 1
ATOM 706 N N . SER A 1 92 ? 7.940 -36.258 6.044 1.00 55.78 92 SER A N 1
ATOM 707 C CA . SER A 1 92 ? 6.862 -36.336 7.023 1.00 55.78 92 SER A CA 1
ATOM 708 C C . SER A 1 92 ? 6.151 -34.985 7.063 1.00 55.78 92 SER A C 1
ATOM 710 O O . SER A 1 92 ? 6.753 -33.946 6.771 1.00 55.78 92 SER A O 1
ATOM 712 N N . GLU A 1 93 ? 4.864 -34.961 7.412 1.00 56.97 93 GLU A N 1
ATOM 713 C CA . GLU A 1 93 ? 4.132 -33.693 7.551 1.00 56.97 93 GLU A CA 1
ATOM 714 C C . GLU A 1 93 ? 4.892 -32.715 8.467 1.00 56.97 93 GLU A C 1
ATOM 716 O O . GLU A 1 93 ? 4.919 -31.516 8.197 1.00 56.97 93 GLU A O 1
ATOM 721 N N . ALA A 1 94 ? 5.629 -33.250 9.449 1.00 58.50 94 ALA A N 1
ATOM 722 C CA . ALA A 1 94 ? 6.544 -32.521 10.319 1.00 58.50 94 ALA A CA 1
ATOM 723 C C . ALA A 1 94 ? 7.738 -31.881 9.579 1.00 58.50 94 ALA A C 1
ATOM 725 O O . ALA A 1 94 ? 7.973 -30.692 9.762 1.00 58.50 94 ALA A O 1
ATOM 726 N N . GLU A 1 95 ? 8.452 -32.600 8.707 1.00 61.88 95 GLU A N 1
ATOM 727 C CA . GLU A 1 95 ? 9.577 -32.051 7.919 1.00 61.88 95 GLU A CA 1
ATOM 728 C C . GLU A 1 95 ? 9.104 -31.027 6.870 1.00 61.88 95 GLU A C 1
ATOM 730 O O . GLU A 1 95 ? 9.775 -30.026 6.597 1.00 61.88 95 GLU A O 1
ATOM 735 N N . ALA A 1 96 ? 7.918 -31.235 6.288 1.00 64.44 96 ALA A N 1
ATOM 736 C CA . ALA A 1 96 ? 7.314 -30.286 5.356 1.00 64.44 96 ALA A CA 1
ATOM 737 C C . ALA A 1 96 ? 6.843 -29.012 6.077 1.00 64.44 96 ALA A C 1
ATOM 739 O O . ALA A 1 96 ? 6.945 -27.908 5.531 1.00 64.44 96 ALA A O 1
ATOM 740 N N . GLU A 1 97 ? 6.336 -29.144 7.303 1.00 67.81 97 GLU A N 1
ATOM 741 C CA . GLU A 1 97 ? 5.952 -28.022 8.155 1.00 67.81 97 GLU A CA 1
ATOM 742 C C . GLU A 1 97 ? 7.172 -27.277 8.708 1.00 67.81 97 GLU A C 1
ATOM 744 O O . GLU A 1 97 ? 7.172 -26.045 8.733 1.00 67.81 97 GLU A O 1
ATOM 749 N N . GLU A 1 98 ? 8.242 -27.985 9.062 1.00 70.38 98 GLU A N 1
ATOM 750 C CA . GLU A 1 98 ? 9.513 -27.395 9.483 1.00 70.38 98 GLU A CA 1
ATOM 751 C C . GLU A 1 98 ? 10.169 -26.623 8.332 1.00 70.38 98 GLU A C 1
ATOM 753 O O . GLU A 1 98 ? 10.581 -25.478 8.513 1.00 70.38 98 GLU A O 1
ATOM 758 N N . LYS A 1 99 ? 10.138 -27.159 7.104 1.00 68.69 99 LYS A N 1
ATOM 759 C CA . LYS A 1 99 ? 10.576 -26.427 5.907 1.00 68.69 99 LYS A CA 1
ATOM 760 C C . LYS A 1 99 ? 9.712 -25.193 5.631 1.00 68.69 99 LYS A C 1
ATOM 762 O O . LYS A 1 99 ? 10.252 -24.144 5.290 1.00 68.69 99 LYS A O 1
ATOM 767 N N . LYS A 1 100 ? 8.389 -25.264 5.832 1.00 66.31 100 LYS A N 1
ATOM 768 C CA . LYS A 1 100 ? 7.498 -24.087 5.742 1.00 66.31 100 LYS A CA 1
ATOM 769 C C . LYS A 1 100 ? 7.810 -23.045 6.821 1.00 66.31 100 LYS A C 1
ATOM 771 O O . LYS A 1 100 ? 7.780 -21.853 6.513 1.00 66.31 100 LYS A O 1
ATOM 776 N N . LYS A 1 101 ? 8.124 -23.473 8.050 1.00 69.56 101 LYS A N 1
ATOM 777 C CA . LYS A 1 101 ? 8.539 -22.602 9.163 1.00 69.56 101 LYS A CA 1
ATOM 778 C C . LYS A 1 101 ? 9.895 -21.954 8.873 1.00 69.56 101 LYS A C 1
ATOM 780 O O . LYS A 1 101 ? 9.982 -20.734 8.936 1.00 69.56 101 LYS A O 1
ATOM 785 N N . ALA A 1 102 ? 10.884 -22.712 8.404 1.00 65.50 102 ALA A N 1
ATOM 786 C CA . ALA A 1 102 ? 12.195 -22.203 7.995 1.00 65.50 102 ALA A CA 1
ATOM 787 C C . ALA A 1 102 ? 12.113 -21.258 6.776 1.00 65.50 102 ALA A C 1
ATOM 789 O O . ALA A 1 102 ? 12.785 -20.227 6.721 1.00 65.50 102 ALA A O 1
ATOM 790 N N . GLU A 1 103 ? 11.248 -21.541 5.796 1.00 61.88 103 GLU A N 1
ATOM 791 C CA . GLU A 1 103 ? 10.974 -20.639 4.668 1.00 61.88 103 GLU A CA 1
ATOM 792 C C . GLU A 1 103 ? 10.226 -19.366 5.094 1.00 61.88 103 GLU A C 1
ATOM 794 O O . GLU A 1 103 ? 10.398 -18.315 4.471 1.00 61.88 103 GLU A O 1
ATOM 799 N N . ALA A 1 104 ? 9.370 -19.436 6.116 1.00 61.31 104 ALA A N 1
ATOM 800 C CA . ALA A 1 104 ? 8.692 -18.274 6.688 1.00 61.31 104 ALA A CA 1
ATOM 801 C C . ALA A 1 104 ? 9.655 -17.426 7.532 1.00 61.31 104 ALA A C 1
ATOM 803 O O . ALA A 1 104 ? 9.654 -16.203 7.418 1.00 61.31 104 ALA A O 1
ATOM 804 N N . GLU A 1 105 ? 10.525 -18.066 8.308 1.00 59.59 105 GLU A N 1
ATOM 805 C CA . GLU A 1 105 ? 11.538 -17.429 9.147 1.00 59.59 105 GLU A CA 1
ATOM 806 C C . GLU A 1 105 ? 12.630 -16.753 8.306 1.00 59.59 105 GLU A C 1
ATOM 808 O O . GLU A 1 105 ? 12.957 -15.587 8.527 1.00 59.59 105 GLU A O 1
ATOM 813 N N . THR A 1 106 ? 13.111 -17.410 7.243 1.00 58.00 106 THR A N 1
ATOM 814 C CA . THR A 1 106 ? 14.026 -16.788 6.267 1.00 58.00 106 THR A CA 1
ATOM 815 C C . THR A 1 106 ? 13.373 -15.647 5.484 1.00 58.00 106 THR A C 1
ATOM 817 O O . THR A 1 106 ? 14.050 -14.663 5.182 1.00 58.00 106 THR A O 1
ATOM 820 N N . ARG A 1 107 ? 12.068 -15.721 5.179 1.00 57.78 107 ARG A N 1
ATOM 821 C CA . ARG A 1 107 ? 11.305 -14.592 4.610 1.00 57.78 107 ARG A CA 1
ATOM 822 C C . ARG A 1 107 ? 11.188 -13.426 5.589 1.00 57.78 107 ARG A C 1
ATOM 824 O O . ARG A 1 107 ? 11.353 -12.286 5.167 1.00 57.78 107 ARG A O 1
ATOM 831 N N . ASN A 1 108 ? 10.965 -13.702 6.872 1.00 55.47 108 ASN A N 1
ATOM 832 C CA . ASN A 1 108 ? 10.904 -12.677 7.914 1.00 55.47 108 ASN A CA 1
ATOM 833 C C . ASN A 1 108 ? 12.261 -11.981 8.100 1.00 55.47 108 ASN A C 1
ATOM 835 O O . ASN A 1 108 ? 12.316 -10.756 8.172 1.00 55.47 108 ASN A O 1
ATOM 839 N N . ARG A 1 109 ? 13.361 -12.750 8.097 1.00 52.25 109 ARG A N 1
ATOM 840 C CA . ARG A 1 109 ? 14.724 -12.215 8.241 1.00 52.25 109 ARG A CA 1
ATOM 841 C C . ARG A 1 109 ? 15.176 -11.401 7.024 1.00 52.25 109 ARG A C 1
ATOM 843 O O . ARG A 1 109 ? 15.728 -10.321 7.194 1.00 52.25 109 ARG A O 1
ATOM 850 N N . ARG A 1 110 ? 14.879 -11.865 5.799 1.00 45.44 110 ARG A N 1
ATOM 851 C CA . ARG A 1 110 ? 15.116 -11.063 4.580 1.00 45.44 110 ARG A CA 1
ATOM 852 C C . ARG A 1 110 ? 14.285 -9.783 4.587 1.00 45.44 110 ARG A C 1
ATOM 854 O O . ARG A 1 110 ? 14.798 -8.745 4.208 1.00 45.44 110 ARG A O 1
ATOM 861 N N . GLY A 1 111 ? 13.038 -9.835 5.059 1.00 52.94 111 GLY A N 1
ATOM 862 C CA . GLY A 1 111 ? 12.161 -8.664 5.119 1.00 52.94 111 GLY A CA 1
ATOM 863 C C . GLY A 1 111 ? 12.699 -7.521 5.988 1.00 52.94 111 GLY A C 1
ATOM 864 O O . GLY A 1 111 ? 12.519 -6.362 5.621 1.00 52.94 111 GLY A O 1
ATOM 865 N N . SER A 1 112 ? 13.383 -7.814 7.104 1.00 52.31 112 SER A N 1
ATOM 866 C CA . SER A 1 112 ? 13.916 -6.759 7.982 1.00 52.31 112 SER A CA 1
ATOM 867 C C . SER A 1 112 ? 15.180 -6.090 7.434 1.00 52.31 112 SER A C 1
ATOM 869 O O . SER A 1 112 ? 15.322 -4.878 7.559 1.00 52.31 112 SER A O 1
ATOM 871 N N . GLU A 1 113 ? 16.082 -6.855 6.812 1.00 56.66 113 GLU A N 1
ATOM 872 C CA . GLU A 1 113 ? 17.329 -6.335 6.217 1.00 56.66 113 GLU A CA 1
ATOM 873 C C . GLU A 1 113 ? 17.060 -5.553 4.915 1.00 56.66 113 GLU A C 1
ATOM 875 O O . GLU A 1 113 ? 17.677 -4.518 4.647 1.00 56.66 113 GLU A O 1
ATOM 880 N N . ASP A 1 114 ? 16.081 -6.005 4.132 1.00 66.88 114 ASP A N 1
ATOM 881 C CA . ASP A 1 114 ? 15.676 -5.373 2.876 1.00 66.88 114 ASP A CA 1
ATOM 882 C C . ASP A 1 114 ? 14.900 -4.068 3.147 1.00 66.88 114 ASP A C 1
ATOM 884 O O . ASP A 1 114 ? 15.144 -3.043 2.511 1.00 66.88 114 ASP A O 1
ATOM 888 N N . SER A 1 115 ? 14.043 -4.039 4.181 1.00 72.31 115 SER A N 1
ATOM 889 C CA . SER A 1 115 ? 13.287 -2.834 4.556 1.00 72.31 115 SER A CA 1
ATOM 890 C C . SER A 1 115 ? 14.182 -1.653 4.942 1.00 72.31 115 SER A C 1
ATOM 892 O O . SER A 1 115 ? 13.867 -0.524 4.569 1.00 72.31 115 SER A O 1
ATOM 894 N N . ASP A 1 116 ? 15.274 -1.878 5.680 1.00 82.94 116 ASP A N 1
ATOM 895 C CA . ASP A 1 116 ? 16.193 -0.797 6.072 1.00 82.94 116 ASP A CA 1
ATOM 896 C C . ASP A 1 116 ? 17.020 -0.297 4.873 1.00 82.94 116 ASP A C 1
ATOM 898 O O . ASP A 1 116 ? 17.291 0.898 4.725 1.00 82.94 116 ASP A O 1
ATOM 902 N N . THR A 1 117 ? 17.349 -1.209 3.954 1.00 89.00 117 THR A N 1
ATOM 903 C CA . THR A 1 117 ? 18.022 -0.892 2.688 1.00 89.00 117 THR A CA 1
ATOM 904 C C . THR A 1 117 ? 17.144 -0.003 1.803 1.00 89.00 117 THR A C 1
ATOM 906 O O . THR A 1 117 ? 17.590 1.050 1.336 1.00 89.00 117 THR A O 1
ATOM 909 N N . TYR A 1 118 ? 15.873 -0.369 1.616 1.00 86.94 118 TYR A N 1
ATOM 910 C CA . TYR A 1 118 ? 14.926 0.443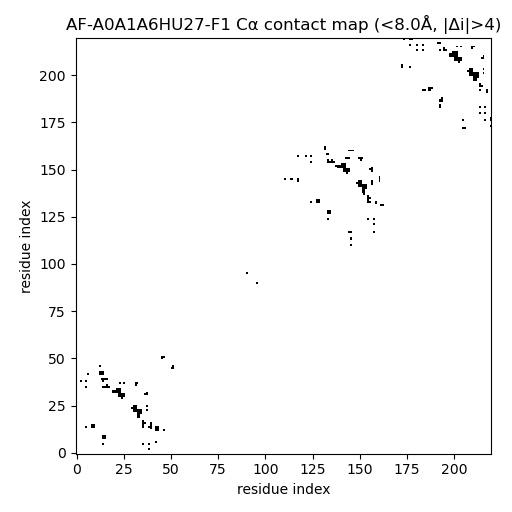 0.849 1.00 86.94 118 TYR A CA 1
ATOM 911 C C . TYR A 1 118 ? 14.554 1.748 1.553 1.00 86.94 118 TYR A C 1
ATOM 913 O O . TYR A 1 118 ? 14.361 2.757 0.875 1.00 86.94 118 TYR A O 1
ATOM 921 N N . ALA A 1 119 ? 14.499 1.769 2.889 1.00 90.62 119 ALA A N 1
ATOM 922 C CA . ALA A 1 119 ? 14.280 3.001 3.640 1.00 90.62 119 ALA A CA 1
ATOM 923 C C . ALA A 1 119 ? 15.357 4.042 3.305 1.00 90.62 119 ALA A C 1
ATOM 925 O O . ALA A 1 119 ? 15.010 5.151 2.896 1.00 90.62 119 ALA A O 1
ATOM 926 N N . LYS A 1 120 ? 16.637 3.647 3.357 1.00 91.75 120 LYS A N 1
ATOM 927 C CA . LYS A 1 120 ? 17.777 4.498 2.975 1.00 91.75 120 LYS A CA 1
ATOM 928 C C . LYS A 1 120 ? 17.723 4.924 1.509 1.00 91.75 120 LYS A C 1
ATOM 930 O O . LYS A 1 120 ? 17.926 6.096 1.199 1.00 91.75 120 LYS A O 1
ATOM 935 N N . LEU A 1 121 ? 17.406 3.997 0.600 1.00 92.25 121 LEU A N 1
ATOM 936 C CA . LEU A 1 121 ? 17.259 4.306 -0.828 1.00 92.25 121 LEU A CA 1
ATOM 937 C C . LEU A 1 121 ? 16.171 5.366 -1.076 1.00 92.25 121 LEU A C 1
ATOM 939 O O . LEU A 1 121 ? 16.325 6.241 -1.928 1.00 92.25 121 LEU A O 1
ATOM 943 N N . CYS A 1 122 ? 15.079 5.306 -0.316 1.00 93.75 122 CYS A N 1
ATOM 944 C CA . CYS A 1 122 ? 13.941 6.199 -0.472 1.00 93.75 122 CYS A CA 1
ATOM 945 C C . CYS A 1 122 ? 14.044 7.512 0.324 1.00 93.75 122 CYS A C 1
ATOM 947 O O . CYS A 1 122 ? 13.167 8.368 0.186 1.00 93.75 122 CYS A O 1
ATOM 949 N N . ASP A 1 123 ? 15.101 7.744 1.107 1.00 92.00 123 ASP A N 1
ATOM 950 C CA . ASP A 1 123 ? 15.218 8.942 1.953 1.00 92.00 123 ASP A CA 1
ATOM 951 C C . ASP A 1 123 ? 15.217 10.254 1.155 1.00 92.00 123 ASP A C 1
ATOM 953 O O . ASP A 1 123 ? 14.588 11.236 1.565 1.00 92.00 123 ASP A O 1
ATOM 957 N N . GLY A 1 124 ? 15.840 10.271 -0.029 1.00 91.31 124 GLY A N 1
ATOM 958 C CA . GLY A 1 124 ? 15.773 11.420 -0.940 1.00 91.31 124 GLY A CA 1
ATOM 959 C C . GLY A 1 124 ? 14.340 11.727 -1.389 1.00 91.31 124 GLY A C 1
ATOM 960 O O . GLY A 1 124 ? 13.922 12.887 -1.431 1.00 91.31 124 GLY A O 1
ATOM 961 N N . TYR A 1 125 ? 13.548 10.680 -1.629 1.00 92.50 125 TYR A N 1
ATOM 962 C CA . TYR A 1 125 ? 12.157 10.784 -2.061 1.00 92.50 125 TYR A CA 1
ATOM 963 C C . TYR A 1 125 ? 11.211 11.223 -0.933 1.00 92.50 125 TYR A C 1
ATOM 965 O O . TYR A 1 125 ? 10.193 11.861 -1.209 1.00 92.50 125 TYR A O 1
ATOM 973 N N . ARG A 1 126 ? 11.553 10.980 0.344 1.00 92.56 126 ARG A N 1
ATOM 974 C CA . ARG A 1 126 ? 10.746 11.460 1.486 1.00 92.56 126 ARG A CA 1
ATOM 975 C C . ARG A 1 126 ? 10.579 12.981 1.475 1.00 92.56 126 ARG A C 1
ATOM 977 O O . ARG A 1 126 ? 9.498 13.467 1.791 1.00 92.56 126 ARG A O 1
ATOM 984 N N . LYS A 1 127 ? 11.618 13.727 1.082 1.00 88.50 127 LYS A N 1
ATOM 985 C CA . LYS A 1 127 ? 11.623 15.204 1.102 1.00 88.50 127 LYS A CA 1
ATOM 986 C C . LYS A 1 127 ? 10.737 15.833 0.026 1.00 88.50 127 LYS A C 1
ATOM 988 O O . LYS A 1 127 ? 10.224 16.929 0.219 1.00 88.50 127 LYS A O 1
ATOM 993 N N . VAL A 1 128 ? 10.565 15.152 -1.105 1.00 90.50 128 VAL A N 1
ATOM 994 C CA . VAL A 1 128 ? 9.752 15.638 -2.235 1.00 90.50 128 VAL A CA 1
ATOM 995 C C . VAL A 1 128 ? 8.313 15.116 -2.195 1.00 90.50 128 VAL A C 1
ATOM 997 O O . VAL A 1 128 ? 7.465 15.565 -2.967 1.00 90.50 128 VAL A O 1
ATOM 1000 N N . ARG A 1 129 ? 8.021 14.189 -1.276 1.00 91.62 129 ARG A N 1
ATOM 1001 C CA . ARG A 1 129 ? 6.687 13.642 -1.031 1.00 91.62 129 ARG A CA 1
ATOM 1002 C C . ARG A 1 129 ? 5.771 14.717 -0.442 1.00 91.62 129 ARG A C 1
ATOM 1004 O O . ARG A 1 129 ? 6.081 15.310 0.589 1.00 91.62 129 ARG A O 1
ATOM 1011 N N . LYS A 1 130 ? 4.605 14.929 -1.056 1.00 88.50 130 LYS A N 1
ATOM 1012 C CA . LYS A 1 130 ? 3.595 15.899 -0.598 1.00 88.50 130 LYS A CA 1
ATOM 1013 C C . LYS A 1 130 ? 2.268 15.198 -0.363 1.00 88.50 130 LYS A C 1
ATOM 1015 O O . LYS A 1 130 ? 1.779 14.496 -1.242 1.00 88.50 130 LYS A O 1
ATOM 1020 N N . ASN A 1 131 ? 1.680 15.387 0.818 1.00 85.88 131 ASN A N 1
ATOM 1021 C CA . ASN A 1 131 ? 0.381 14.811 1.197 1.00 85.88 131 ASN A CA 1
ATOM 1022 C C . ASN A 1 131 ? 0.287 13.295 0.954 1.00 85.88 131 ASN A C 1
ATOM 1024 O O . ASN A 1 131 ? -0.727 12.779 0.497 1.00 85.88 131 ASN A O 1
ATOM 1028 N N . GLY A 1 132 ? 1.379 12.578 1.212 1.00 85.81 132 GLY A N 1
ATOM 1029 C CA . GLY A 1 132 ? 1.437 11.134 1.012 1.00 85.81 132 GLY A CA 1
ATOM 1030 C C . GLY A 1 132 ? 1.702 10.679 -0.431 1.00 85.81 132 GLY A C 1
ATOM 1031 O O . GLY A 1 132 ? 1.845 9.476 -0.663 1.00 85.81 132 GLY A O 1
ATOM 1032 N N . ILE A 1 133 ? 1.828 11.606 -1.384 1.00 90.44 133 ILE A N 1
ATOM 1033 C CA . ILE A 1 133 ? 2.011 11.322 -2.811 1.00 90.44 133 ILE A CA 1
ATOM 1034 C C . ILE A 1 133 ? 3.403 11.765 -3.268 1.00 90.44 133 ILE A C 1
ATOM 1036 O O . ILE A 1 133 ? 3.855 12.877 -2.982 1.00 90.44 133 ILE A O 1
ATOM 1040 N N . LEU A 1 134 ? 4.077 10.877 -3.991 1.00 92.19 134 LEU A N 1
ATOM 1041 C CA . LEU A 1 134 ? 5.319 11.132 -4.699 1.00 92.19 134 LEU A CA 1
ATOM 1042 C C . LEU A 1 134 ? 5.008 11.374 -6.181 1.00 92.19 134 LEU A C 1
ATOM 1044 O O . LEU A 1 134 ? 4.368 10.548 -6.832 1.00 92.19 134 LEU A O 1
ATOM 1048 N N . TYR A 1 135 ? 5.449 12.512 -6.708 1.00 90.38 135 TYR A N 1
ATOM 1049 C CA 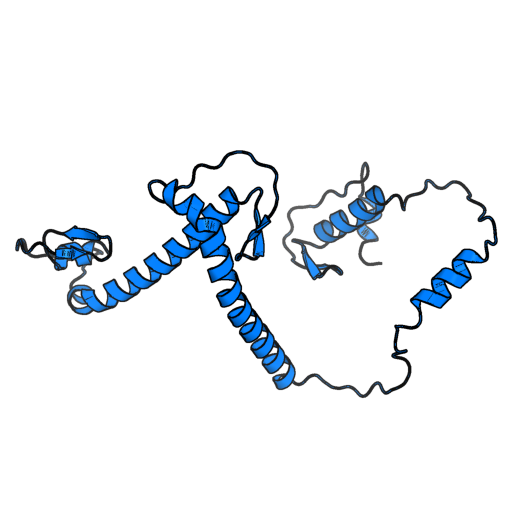. TYR A 1 135 ? 5.295 12.838 -8.123 1.00 90.38 135 TYR A CA 1
ATOM 1050 C C . TYR A 1 135 ? 6.508 12.313 -8.886 1.00 90.38 135 TYR A C 1
ATOM 1052 O O . TYR A 1 135 ? 7.606 12.846 -8.747 1.00 90.38 135 TYR A O 1
ATOM 1060 N N . CYS A 1 136 ? 6.297 11.250 -9.661 1.00 88.25 136 CYS A N 1
ATOM 1061 C CA . CYS A 1 136 ? 7.357 10.558 -10.382 1.00 88.25 136 CYS A CA 1
ATOM 1062 C C . CYS A 1 136 ? 7.422 10.963 -11.850 1.00 88.25 136 CYS A C 1
ATOM 1064 O O . CYS A 1 136 ? 6.407 11.059 -12.541 1.00 88.25 136 CYS A O 1
ATOM 1066 N N . THR A 1 137 ? 8.644 11.141 -12.327 1.00 86.50 137 THR A N 1
ATOM 1067 C CA . THR A 1 137 ? 9.000 11.231 -13.741 1.00 86.50 137 THR A CA 1
ATOM 1068 C C . THR A 1 137 ? 8.851 9.868 -14.418 1.00 86.50 137 THR A C 1
ATOM 1070 O O . THR A 1 137 ? 8.888 8.806 -13.785 1.00 86.50 137 THR A O 1
ATOM 1073 N N . ARG A 1 138 ? 8.662 9.885 -15.742 1.00 85.12 138 ARG A N 1
ATOM 1074 C CA . ARG A 1 138 ? 8.593 8.671 -16.561 1.00 85.12 138 ARG A CA 1
ATOM 1075 C C . ARG A 1 138 ? 10.008 8.201 -16.915 1.00 85.12 138 ARG A C 1
ATOM 1077 O O . ARG A 1 138 ? 10.462 8.375 -18.039 1.00 85.12 138 ARG A O 1
ATOM 1084 N N . GLU A 1 139 ? 10.692 7.640 -15.929 1.00 81.88 139 GLU A N 1
ATOM 1085 C CA . GLU A 1 139 ? 11.974 6.936 -16.084 1.00 81.88 139 GLU A CA 1
ATOM 1086 C C . GLU A 1 139 ? 11.727 5.450 -16.391 1.00 81.88 139 GLU A C 1
ATOM 1088 O O . GLU A 1 139 ? 10.716 4.903 -15.942 1.00 81.88 139 GLU A O 1
ATOM 1093 N N . ASN A 1 140 ? 12.626 4.811 -17.150 1.00 82.00 140 ASN A N 1
ATOM 1094 C CA . ASN A 1 140 ? 12.530 3.402 -17.565 1.00 82.00 140 ASN A CA 1
ATOM 1095 C C . ASN A 1 140 ? 13.669 2.565 -16.959 1.00 82.00 140 ASN A C 1
ATOM 1097 O O . ASN A 1 140 ? 14.381 1.870 -17.681 1.00 82.00 140 ASN A O 1
ATOM 1101 N N . ASP A 1 141 ? 13.819 2.629 -15.640 1.00 85.81 141 ASP A N 1
ATOM 1102 C CA . ASP A 1 141 ? 14.857 1.921 -14.888 1.00 85.81 141 ASP A CA 1
ATOM 1103 C C . ASP A 1 141 ? 14.201 0.894 -13.951 1.00 85.81 141 ASP A C 1
ATOM 1105 O O . ASP A 1 141 ? 13.950 1.184 -12.776 1.00 85.81 141 ASP A O 1
ATOM 1109 N N . PRO A 1 142 ? 13.838 -0.299 -14.461 1.00 90.44 142 PRO A N 1
ATOM 1110 C CA . PRO A 1 142 ? 13.023 -1.244 -13.716 1.00 90.44 142 PRO A CA 1
ATOM 1111 C C . PRO A 1 142 ? 13.754 -1.771 -12.479 1.00 90.44 142 PRO A C 1
ATOM 1113 O O . PRO A 1 142 ? 14.870 -2.281 -12.563 1.00 90.44 142 PRO A O 1
ATOM 1116 N N . ILE A 1 143 ? 13.088 -1.713 -11.327 1.00 86.25 143 ILE A N 1
ATOM 1117 C CA . ILE A 1 143 ? 13.645 -2.119 -10.032 1.00 86.25 143 ILE A CA 1
ATOM 1118 C C . ILE A 1 143 ? 12.689 -3.057 -9.304 1.00 86.25 143 ILE A C 1
ATOM 1120 O O . ILE A 1 143 ? 11.474 -2.850 -9.298 1.00 86.25 143 ILE A O 1
ATOM 1124 N N . ARG A 1 144 ? 13.225 -4.096 -8.660 1.00 88.12 144 ARG A N 1
ATOM 1125 C CA . ARG A 1 144 ? 12.436 -4.963 -7.781 1.00 88.12 144 ARG A CA 1
ATOM 1126 C C . ARG A 1 144 ? 12.337 -4.337 -6.391 1.00 88.12 144 ARG A C 1
ATOM 1128 O O . ARG A 1 144 ? 13.364 -3.999 -5.810 1.00 88.12 144 ARG A O 1
ATOM 1135 N N . GLY A 1 145 ? 11.117 -4.166 -5.892 1.00 88.31 145 GLY A N 1
ATOM 1136 C CA . GLY A 1 145 ? 10.842 -3.603 -4.571 1.00 88.31 145 GLY A CA 1
ATOM 1137 C C . GLY A 1 145 ? 10.735 -4.660 -3.462 1.00 88.31 145 GLY A C 1
ATOM 1138 O O . GLY A 1 145 ? 10.667 -5.860 -3.755 1.00 88.31 145 GLY A O 1
ATOM 1139 N N . PRO A 1 146 ? 10.618 -4.218 -2.194 1.00 87.38 146 PRO A N 1
ATOM 1140 C CA . PRO A 1 146 ? 10.438 -5.097 -1.028 1.00 87.38 146 PRO A CA 1
ATOM 1141 C C . PRO A 1 146 ? 9.107 -5.857 -1.058 1.00 87.38 146 PRO A C 1
ATOM 1143 O O . PRO A 1 146 ? 8.922 -6.869 -0.389 1.00 87.38 146 PRO A O 1
ATOM 1146 N N . ASP A 1 147 ? 8.166 -5.388 -1.876 1.00 84.81 147 ASP A N 1
ATOM 1147 C CA . ASP A 1 147 ? 6.896 -6.048 -2.156 1.00 84.81 147 ASP A CA 1
ATOM 1148 C C . ASP A 1 147 ? 7.027 -7.220 -3.143 1.00 84.81 147 ASP A C 1
ATOM 1150 O O . ASP A 1 147 ? 6.032 -7.854 -3.502 1.00 84.81 147 ASP A O 1
ATOM 1154 N N . GLY A 1 148 ? 8.250 -7.499 -3.604 1.00 85.69 148 GLY A N 1
ATOM 1155 C CA . GLY A 1 148 ? 8.579 -8.542 -4.566 1.00 85.69 148 GLY A CA 1
ATOM 1156 C C . GLY A 1 148 ? 8.213 -8.199 -6.010 1.00 85.69 148 GLY A C 1
ATOM 1157 O O . GLY A 1 148 ? 8.509 -9.012 -6.896 1.00 85.69 148 GLY A O 1
ATOM 1158 N N . LYS A 1 149 ? 7.607 -7.029 -6.261 1.00 86.75 149 LYS A N 1
ATOM 1159 C CA . LYS A 1 149 ? 7.157 -6.574 -7.584 1.00 86.75 149 LYS A CA 1
ATOM 1160 C C . LYS A 1 149 ? 8.242 -5.768 -8.288 1.00 86.75 149 LYS A C 1
ATOM 1162 O O . LYS A 1 149 ? 9.094 -5.163 -7.645 1.00 86.75 149 LYS A O 1
ATOM 1167 N N . VAL A 1 150 ? 8.194 -5.756 -9.619 1.00 88.38 150 VAL A N 1
ATOM 1168 C CA . VAL A 1 150 ? 9.040 -4.887 -10.445 1.00 88.38 150 VAL A CA 1
ATOM 1169 C C . VAL A 1 150 ? 8.288 -3.589 -10.713 1.00 88.38 150 VAL A C 1
ATOM 1171 O O . VAL A 1 150 ? 7.171 -3.608 -11.228 1.00 88.38 150 VAL A O 1
ATOM 1174 N N . HIS A 1 151 ? 8.905 -2.474 -10.353 1.00 89.88 151 HIS A N 1
ATOM 1175 C CA . HIS A 1 151 ? 8.409 -1.118 -10.563 1.00 89.88 151 HIS A CA 1
ATOM 1176 C C . HIS A 1 151 ? 9.162 -0.488 -11.731 1.00 89.88 151 HIS A C 1
ATOM 1178 O O . HIS A 1 151 ? 10.323 -0.815 -11.950 1.00 89.88 151 HIS A O 1
ATOM 1184 N N . GLY A 1 152 ? 8.519 0.413 -12.480 1.00 87.69 152 GLY A N 1
ATOM 1185 C CA . GLY A 1 152 ? 9.117 1.012 -13.684 1.00 87.69 152 GLY A CA 1
ATOM 1186 C C . GLY A 1 152 ? 10.323 1.919 -13.417 1.00 87.69 152 GLY A C 1
ATOM 1187 O O . GLY A 1 152 ? 11.153 2.090 -14.300 1.00 87.69 152 GLY A O 1
ATOM 1188 N N . ASN A 1 153 ? 10.414 2.478 -12.208 1.00 90.38 153 ASN A N 1
ATOM 1189 C CA . ASN A 1 153 ? 11.561 3.232 -11.712 1.00 90.38 153 ASN A CA 1
ATOM 1190 C C . ASN A 1 153 ? 11.594 3.253 -10.178 1.00 90.38 153 ASN A C 1
ATOM 1192 O O . ASN A 1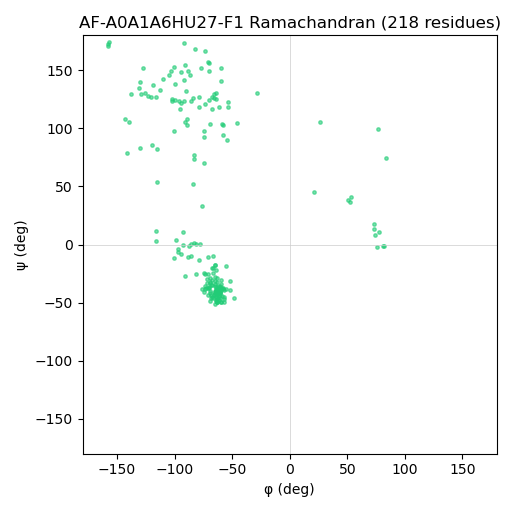 153 ? 10.624 2.868 -9.509 1.00 90.38 153 ASN A O 1
ATOM 1196 N N . THR A 1 154 ? 12.702 3.747 -9.625 1.00 92.31 154 THR A N 1
ATOM 1197 C CA . THR A 1 154 ? 12.916 3.892 -8.177 1.00 92.31 154 THR A CA 1
ATOM 1198 C C . THR A 1 154 ? 11.860 4.770 -7.518 1.00 92.31 154 THR A C 1
ATOM 1200 O O . THR A 1 154 ? 11.384 4.435 -6.437 1.00 92.31 154 THR A O 1
ATOM 1203 N N . CYS A 1 155 ? 11.418 5.844 -8.176 1.00 93.94 155 CYS A N 1
ATOM 1204 C CA . CYS A 1 155 ? 10.372 6.710 -7.637 1.00 93.94 155 CYS A CA 1
ATOM 1205 C C . CYS A 1 155 ? 9.052 5.944 -7.434 1.00 93.94 155 CYS A C 1
ATOM 1207 O O . CYS A 1 155 ? 8.461 5.974 -6.355 1.00 93.94 155 CYS A O 1
ATOM 1209 N N . SER A 1 156 ? 8.622 5.177 -8.437 1.00 93.75 156 SER A N 1
ATOM 1210 C CA . SER A 1 156 ? 7.404 4.359 -8.375 1.00 93.75 156 SER A CA 1
ATOM 1211 C C . SER A 1 156 ? 7.497 3.283 -7.289 1.00 93.75 156 SER A C 1
ATOM 1213 O O . SER A 1 156 ? 6.529 3.046 -6.563 1.00 93.75 156 SER A O 1
ATOM 1215 N N . MET A 1 157 ? 8.683 2.689 -7.124 1.00 94.19 157 MET A N 1
ATOM 1216 C CA . MET A 1 157 ? 8.968 1.751 -6.038 1.00 94.19 157 MET A CA 1
ATOM 1217 C C . MET A 1 157 ? 8.864 2.431 -4.668 1.00 94.19 157 MET A C 1
ATOM 1219 O O . MET A 1 157 ? 8.134 1.949 -3.803 1.00 94.19 157 MET A O 1
ATOM 1223 N N . CYS A 1 158 ? 9.508 3.588 -4.481 1.00 94.81 158 CYS A N 1
ATOM 1224 C CA . CYS A 1 158 ? 9.449 4.344 -3.230 1.00 94.81 158 CYS A CA 1
ATOM 1225 C C . CYS A 1 158 ? 8.026 4.808 -2.897 1.00 94.81 158 CYS A C 1
ATOM 1227 O O . CYS A 1 158 ? 7.627 4.774 -1.734 1.00 94.81 158 CYS A O 1
ATOM 1229 N N . GLN A 1 159 ? 7.217 5.171 -3.897 1.00 94.69 159 GLN A N 1
ATOM 1230 C CA . GLN A 1 159 ? 5.797 5.458 -3.691 1.00 94.69 159 GLN A CA 1
ATOM 1231 C C . GLN A 1 159 ? 5.057 4.232 -3.138 1.00 94.69 159 GLN A C 1
ATOM 1233 O O . GLN A 1 159 ? 4.301 4.352 -2.171 1.00 94.69 159 GLN A O 1
ATOM 1238 N N . ALA A 1 160 ? 5.280 3.047 -3.712 1.00 93.31 160 ALA A N 1
ATOM 1239 C CA . ALA A 1 160 ? 4.685 1.810 -3.211 1.00 93.31 160 ALA A CA 1
ATOM 1240 C C . ALA A 1 160 ? 5.168 1.471 -1.789 1.00 93.31 160 ALA A C 1
ATOM 1242 O O . ALA A 1 160 ? 4.352 1.093 -0.945 1.00 93.31 160 ALA A O 1
ATOM 1243 N N . PHE A 1 161 ? 6.459 1.662 -1.509 1.00 93.62 161 PHE A N 1
ATOM 1244 C CA . PHE A 1 161 ? 7.058 1.478 -0.188 1.00 93.62 161 PHE A CA 1
ATOM 1245 C C . PHE A 1 161 ? 6.422 2.403 0.863 1.00 93.62 161 PHE A C 1
ATOM 1247 O O . PHE A 1 161 ? 5.939 1.927 1.890 1.00 93.62 161 PHE A O 1
ATOM 1254 N N . PHE A 1 162 ? 6.295 3.704 0.584 1.00 94.31 162 PHE A N 1
ATOM 1255 C CA . PHE A 1 162 ? 5.664 4.647 1.514 1.00 94.31 162 PHE A CA 1
ATOM 1256 C C . PHE A 1 162 ? 4.180 4.368 1.747 1.00 94.31 162 PHE A C 1
ATOM 1258 O O . PHE A 1 162 ? 3.692 4.528 2.864 1.00 94.31 162 PHE A O 1
ATOM 1265 N N . ILE A 1 163 ? 3.449 3.912 0.725 1.00 92.56 163 ILE A N 1
ATOM 1266 C CA . ILE A 1 163 ? 2.058 3.471 0.903 1.00 92.56 163 ILE A CA 1
ATOM 1267 C C . ILE A 1 163 ? 1.989 2.309 1.902 1.00 92.56 163 ILE A C 1
ATOM 1269 O O . ILE A 1 163 ? 1.042 2.229 2.688 1.00 92.56 163 ILE A O 1
ATOM 1273 N N . GLN A 1 164 ? 2.958 1.393 1.880 1.00 91.25 164 GLN A N 1
ATOM 1274 C CA . GLN A 1 164 ? 3.010 0.292 2.840 1.00 91.25 164 GLN A CA 1
ATOM 1275 C C . GLN A 1 164 ? 3.379 0.772 4.244 1.00 91.25 164 GLN A C 1
ATOM 1277 O O . GLN A 1 164 ? 2.697 0.383 5.194 1.00 91.25 164 GLN A O 1
ATOM 1282 N N . GLU A 1 165 ? 4.371 1.658 4.380 1.00 90.81 165 GLU A N 1
ATOM 1283 C CA . GLU A 1 165 ? 4.718 2.275 5.669 1.00 90.81 165 GLU A CA 1
ATOM 1284 C C . GLU A 1 165 ? 3.514 2.996 6.291 1.00 90.81 165 GLU A C 1
ATOM 1286 O O . GLU A 1 165 ? 3.199 2.790 7.464 1.00 90.81 165 GLU A O 1
ATOM 1291 N N . ASP A 1 166 ? 2.800 3.805 5.508 1.00 91.81 166 ASP A N 1
ATOM 1292 C CA . ASP A 1 166 ? 1.629 4.543 5.978 1.00 91.81 166 ASP A CA 1
ATOM 1293 C C . ASP A 1 166 ? 0.501 3.600 6.402 1.00 91.81 166 ASP A C 1
ATOM 1295 O O . ASP A 1 166 ? -0.144 3.829 7.426 1.00 91.81 166 ASP A O 1
ATOM 1299 N N . LYS A 1 167 ? 0.271 2.511 5.657 1.00 92.00 167 LYS A N 1
ATOM 1300 C CA . LYS A 1 167 ? -0.706 1.478 6.037 1.00 92.00 167 LYS A CA 1
ATOM 1301 C C . LYS A 1 167 ? -0.318 0.791 7.343 1.00 92.00 167 LYS A C 1
ATOM 1303 O O . LYS A 1 167 ? -1.189 0.582 8.190 1.00 92.00 167 LYS A O 1
ATOM 1308 N N . ALA A 1 168 ? 0.962 0.467 7.526 1.00 91.25 168 ALA A N 1
ATOM 1309 C CA . ALA A 1 168 ? 1.463 -0.124 8.762 1.00 91.25 168 ALA A CA 1
ATOM 1310 C C . ALA A 1 168 ? 1.285 0.843 9.944 1.00 91.25 168 ALA A C 1
ATOM 1312 O O . ALA A 1 168 ? 0.703 0.471 10.964 1.00 91.25 168 ALA A O 1
ATOM 1313 N N . ARG A 1 169 ? 1.666 2.117 9.778 1.00 89.12 169 ARG A N 1
ATOM 1314 C CA . ARG A 1 169 ? 1.455 3.169 10.788 1.00 89.12 169 ARG A CA 1
ATOM 1315 C C . ARG A 1 169 ? -0.027 3.381 11.093 1.00 89.12 169 ARG A C 1
ATOM 1317 O O . ARG A 1 169 ? -0.394 3.497 12.258 1.00 89.12 169 ARG A O 1
ATOM 1324 N N . ALA A 1 170 ? -0.895 3.389 10.082 1.00 90.81 170 ALA A N 1
ATOM 1325 C CA . ALA A 1 170 ? -2.339 3.524 10.262 1.00 90.81 170 ALA A CA 1
ATOM 1326 C C . ALA A 1 170 ? -2.940 2.339 11.031 1.00 90.81 170 ALA A C 1
ATOM 1328 O O . ALA A 1 170 ? -3.837 2.539 11.849 1.00 90.81 170 ALA A O 1
ATOM 1329 N N . LYS A 1 171 ? -2.443 1.116 10.810 1.00 92.12 171 LYS A N 1
ATOM 1330 C CA . LYS A 1 171 ? -2.852 -0.061 11.586 1.00 92.12 171 LYS A CA 1
ATOM 1331 C C . LYS A 1 171 ? -2.479 0.096 13.062 1.00 92.12 171 LYS A C 1
ATOM 1333 O O . LYS A 1 171 ? -3.361 -0.029 13.906 1.00 92.12 171 LYS A O 1
ATOM 1338 N N . VAL A 1 172 ? -1.229 0.464 13.349 1.00 92.06 172 VAL A N 1
ATOM 1339 C CA . VAL A 1 172 ? -0.755 0.714 14.722 1.00 92.06 172 VAL A CA 1
ATOM 1340 C C . VAL A 1 172 ? -1.568 1.826 15.391 1.00 92.06 172 VAL A C 1
ATOM 1342 O O . VAL A 1 172 ? -2.020 1.664 16.520 1.00 92.06 172 VAL A O 1
ATOM 1345 N N . ARG A 1 173 ? -1.837 2.932 14.682 1.00 89.69 173 ARG A N 1
ATOM 1346 C CA . ARG A 1 173 ? -2.679 4.029 15.192 1.00 89.69 173 ARG A CA 1
ATOM 1347 C C . ARG A 1 173 ? -4.099 3.574 15.506 1.00 89.69 173 ARG A C 1
ATOM 1349 O O . ARG A 1 173 ? -4.619 3.933 16.552 1.00 89.69 173 ARG A O 1
ATOM 1356 N N . ARG A 1 174 ? -4.724 2.774 14.636 1.00 88.25 174 ARG A N 1
ATOM 1357 C CA . ARG A 1 174 ? -6.061 2.216 14.895 1.00 88.25 174 ARG A CA 1
ATOM 1358 C C . ARG A 1 174 ? -6.055 1.298 16.109 1.00 88.25 174 ARG A C 1
ATOM 1360 O O . ARG A 1 174 ? -6.985 1.353 16.896 1.00 88.25 174 ARG A O 1
ATOM 1367 N N . GLU A 1 175 ? -5.044 0.453 16.269 1.00 91.44 175 GLU A N 1
ATOM 1368 C CA . GLU A 1 175 ? -4.923 -0.427 17.438 1.00 91.44 175 GLU A CA 1
ATOM 1369 C C . GLU A 1 175 ? -4.735 0.383 18.729 1.00 91.44 175 GLU A C 1
ATOM 1371 O O . GLU A 1 175 ? -5.469 0.163 19.688 1.00 91.44 175 GLU A O 1
ATOM 1376 N N . ALA A 1 176 ? -3.879 1.407 18.720 1.00 91.06 176 ALA A N 1
ATOM 1377 C CA . ALA A 1 176 ? -3.727 2.328 19.847 1.00 91.06 176 ALA A CA 1
ATOM 1378 C C . ALA A 1 176 ? -5.018 3.113 20.155 1.00 91.06 176 ALA A C 1
ATOM 1380 O O . ALA A 1 176 ? -5.396 3.249 21.318 1.00 91.06 176 ALA A O 1
ATOM 1381 N N . ALA A 1 177 ? -5.736 3.581 19.127 1.00 88.75 177 ALA A N 1
ATOM 1382 C CA . ALA A 1 177 ? -7.020 4.262 19.293 1.00 88.75 177 ALA A CA 1
ATOM 1383 C C . ALA A 1 177 ? -8.071 3.338 19.921 1.00 88.75 177 ALA A C 1
ATOM 1385 O O . ALA A 1 177 ? -8.830 3.765 20.784 1.00 88.75 177 ALA A O 1
ATOM 1386 N N . LYS A 1 178 ? -8.099 2.054 19.540 1.00 89.12 178 LYS A N 1
ATOM 1387 C CA . LYS A 1 178 ? -9.014 1.065 20.132 1.00 89.12 178 LYS A CA 1
ATOM 1388 C C . LYS A 1 178 ? -8.797 0.892 21.633 1.00 89.12 178 LYS A C 1
ATOM 1390 O O . LYS A 1 178 ? -9.789 0.778 22.353 1.00 89.12 178 LYS A O 1
ATOM 1395 N N . GLU A 1 179 ? -7.542 0.874 22.076 1.00 90.69 179 GLU A N 1
ATOM 1396 C CA . GLU A 1 179 ? -7.191 0.788 23.498 1.00 90.69 179 GLU A CA 1
ATOM 1397 C C . GLU A 1 179 ? -7.569 2.074 24.239 1.00 90.69 179 GLU A C 1
ATOM 1399 O O . GLU A 1 179 ? -8.284 2.034 25.244 1.00 90.69 179 GLU A O 1
ATOM 1404 N N . LEU A 1 180 ? -7.184 3.229 23.689 1.00 90.81 180 LEU A N 1
ATOM 1405 C CA . LEU A 1 180 ? -7.479 4.542 24.268 1.00 90.81 180 LEU A CA 1
ATOM 1406 C C . LEU A 1 180 ? -8.991 4.808 24.378 1.00 90.81 180 LEU A C 1
ATOM 1408 O O . LEU A 1 180 ? -9.477 5.314 25.389 1.00 90.81 180 LEU A O 1
ATOM 1412 N N . CYS A 1 181 ? -9.753 4.421 23.357 1.00 91.81 181 CYS A N 1
ATOM 1413 C CA . CYS A 1 181 ? -11.193 4.653 23.253 1.00 91.81 181 CYS A CA 1
ATOM 1414 C C . CYS A 1 181 ? -12.047 3.497 23.789 1.00 91.81 181 CYS A C 1
ATOM 1416 O O . CYS A 1 181 ? -13.272 3.493 23.620 1.00 91.81 181 CYS A O 1
ATOM 1418 N N . SER A 1 182 ? -11.434 2.530 24.475 1.00 92.44 182 SER A N 1
ATOM 1419 C CA . SER A 1 182 ? -12.117 1.387 25.094 1.00 92.44 182 SER A CA 1
ATOM 1420 C C . SER A 1 182 ? -13.283 1.809 25.999 1.00 92.44 182 SER A C 1
ATOM 1422 O O . SER A 1 182 ? -14.357 1.216 25.929 1.00 92.44 182 SER A O 1
ATOM 1424 N N . LYS A 1 183 ? -13.128 2.898 26.766 1.00 90.81 183 LYS A N 1
ATOM 1425 C CA . LYS A 1 183 ? -14.174 3.477 27.634 1.00 90.81 183 LYS A CA 1
ATOM 1426 C C . LYS A 1 183 ? -15.381 4.038 26.867 1.00 90.81 183 LYS A C 1
ATOM 1428 O O . LYS A 1 183 ? -16.499 4.051 27.387 1.00 90.81 183 LYS A O 1
ATOM 1433 N N . TYR A 1 184 ? -15.161 4.540 25.655 1.00 89.19 184 TYR A N 1
ATOM 1434 C CA . TYR A 1 184 ? -16.190 5.193 24.843 1.00 89.19 184 TYR A CA 1
ATOM 1435 C C . TYR A 1 184 ? -16.920 4.209 23.929 1.00 89.19 184 TYR A C 1
ATOM 1437 O O . TYR A 1 184 ? -18.101 4.396 23.648 1.00 89.19 184 TYR A O 1
ATOM 1445 N N . ARG A 1 185 ? -16.266 3.112 23.532 1.00 87.38 185 ARG A N 1
ATOM 1446 C CA . ARG A 1 185 ? -16.851 2.070 22.673 1.00 87.38 185 ARG A CA 1
ATOM 1447 C C . ARG A 1 185 ? -18.236 1.563 23.100 1.00 87.38 185 ARG A C 1
ATOM 1449 O O . ARG A 1 185 ? -19.100 1.491 22.231 1.00 87.38 185 ARG A O 1
ATOM 1456 N N . PRO A 1 186 ? -18.503 1.257 24.385 1.00 90.88 186 PRO A N 1
ATOM 1457 C CA . PRO A 1 186 ? -19.829 0.813 24.822 1.00 90.88 186 PRO A CA 1
ATOM 1458 C C . PRO A 1 186 ? -20.928 1.877 24.679 1.00 90.88 186 PRO A C 1
ATOM 1460 O O . PRO A 1 186 ? -22.111 1.555 24.729 1.00 90.88 186 PRO A O 1
ATOM 1463 N N . GLN A 1 187 ? -20.555 3.151 24.538 1.00 89.12 187 GLN A N 1
ATOM 1464 C CA . GLN A 1 187 ? -21.486 4.278 24.459 1.00 89.12 187 GLN A CA 1
ATOM 1465 C C . GLN A 1 187 ? -21.945 4.553 23.019 1.00 89.12 187 GLN A C 1
ATOM 1467 O O . GLN A 1 187 ? -22.885 5.323 22.819 1.00 89.12 187 GLN A O 1
ATOM 1472 N N . VAL A 1 188 ? -21.308 3.927 22.022 1.00 90.00 188 VAL A N 1
ATOM 1473 C CA . VAL A 1 188 ? -21.649 4.089 20.605 1.00 90.00 188 VAL A CA 1
ATOM 1474 C C . VAL A 1 188 ? -23.040 3.516 20.334 1.00 90.00 188 VAL A C 1
ATOM 1476 O O . VAL A 1 188 ? -23.318 2.351 20.617 1.00 90.00 188 VAL A O 1
ATOM 1479 N N . ARG A 1 189 ? -23.919 4.332 19.747 1.00 86.44 189 ARG A N 1
ATOM 1480 C CA . ARG A 1 189 ? -25.280 3.943 19.348 1.00 86.44 189 ARG A CA 1
ATOM 1481 C C . ARG A 1 189 ? -25.507 4.340 17.895 1.00 86.44 189 ARG A C 1
ATOM 1483 O O . ARG A 1 189 ? -25.247 5.480 17.525 1.00 86.44 189 ARG A O 1
ATOM 1490 N N . ASN A 1 190 ? -25.982 3.409 17.065 1.00 85.94 190 ASN A N 1
ATOM 1491 C CA . ASN A 1 190 ? -26.209 3.625 15.625 1.00 85.94 190 ASN A CA 1
ATOM 1492 C C . ASN A 1 190 ? -24.982 4.195 14.883 1.00 85.94 190 ASN A C 1
ATOM 1494 O O . ASN A 1 190 ? -25.119 5.045 14.009 1.00 85.94 190 ASN A O 1
ATOM 1498 N N . GLY A 1 191 ? -23.775 3.762 15.264 1.00 83.31 191 GLY A N 1
ATOM 1499 C CA . GLY A 1 191 ? -22.526 4.239 14.661 1.00 83.31 191 GLY A CA 1
ATOM 1500 C C . GLY A 1 191 ? -22.104 5.653 15.071 1.00 83.31 191 GLY A C 1
ATOM 1501 O O . GLY A 1 191 ? -21.145 6.167 14.509 1.00 83.31 191 GLY A O 1
ATOM 1502 N N . ARG A 1 192 ? -22.782 6.277 16.045 1.00 87.81 192 ARG A N 1
ATOM 1503 C CA . ARG A 1 192 ? -22.445 7.606 16.567 1.00 87.81 192 ARG A CA 1
ATOM 1504 C C . ARG A 1 192 ? -22.096 7.545 18.052 1.00 87.81 192 ARG A C 1
ATOM 1506 O O . ARG A 1 192 ? -22.789 6.880 18.828 1.00 87.81 192 ARG A O 1
ATOM 1513 N N . LEU A 1 193 ? -21.045 8.257 18.452 1.00 89.25 193 LEU A N 1
ATOM 1514 C CA . LEU A 1 193 ? -20.635 8.381 19.849 1.00 89.25 193 LEU A CA 1
ATOM 1515 C C . LEU A 1 193 ? -21.234 9.670 20.447 1.00 89.25 193 LEU A C 1
ATOM 1517 O O . LEU A 1 193 ? -20.926 10.761 19.974 1.00 89.25 193 LEU A O 1
ATOM 1521 N N . PRO A 1 194 ? -22.111 9.598 21.466 1.00 89.88 194 PRO A N 1
ATOM 1522 C CA . PRO A 1 194 ? -22.670 10.796 22.082 1.00 89.88 194 PRO A CA 1
ATOM 1523 C C . PRO A 1 194 ? -21.629 11.478 22.98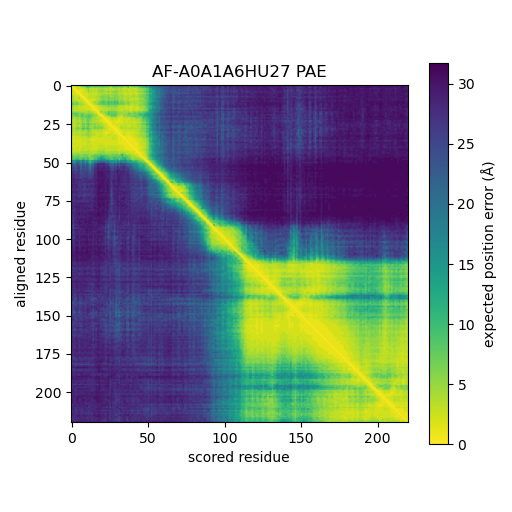1 1.00 89.88 194 PRO A C 1
ATOM 1525 O O . PRO A 1 194 ? -21.445 11.097 24.136 1.00 89.88 194 PRO A O 1
ATOM 1528 N N . CYS A 1 195 ? -20.963 12.507 22.457 1.00 89.81 195 CYS A N 1
ATOM 1529 C CA . CYS A 1 195 ? -19.941 13.247 23.192 1.00 89.81 195 CYS A CA 1
ATOM 1530 C C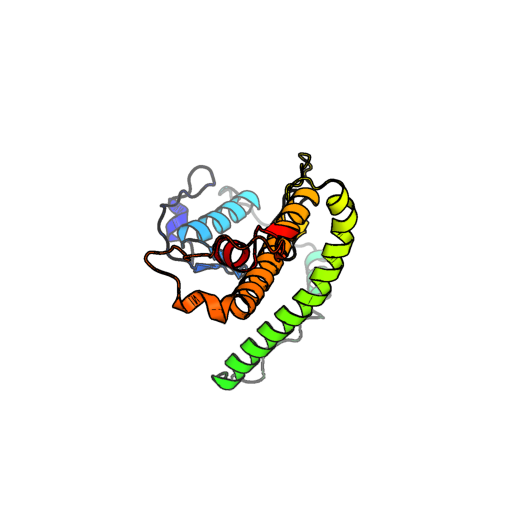 . CYS A 1 195 ? -20.487 14.468 23.950 1.00 89.81 195 CYS A C 1
ATOM 1532 O O . CYS A 1 195 ? -21.359 15.184 23.447 1.00 89.81 195 CYS A O 1
ATOM 1534 N N . PRO A 1 196 ? -19.977 14.745 25.165 1.00 89.19 196 PRO A N 1
ATOM 1535 C CA . PRO A 1 196 ? -20.319 15.960 25.892 1.00 89.19 196 PRO A CA 1
ATOM 1536 C C . PRO A 1 196 ? -19.690 17.189 25.219 1.00 89.19 196 PRO A C 1
ATOM 1538 O O . PRO A 1 196 ? -18.582 17.114 24.700 1.00 89.19 196 PRO A O 1
ATOM 1541 N N . ARG A 1 197 ? -20.340 18.356 25.320 1.00 85.19 197 ARG A N 1
ATOM 1542 C CA . ARG A 1 197 ? -19.808 19.652 24.838 1.00 85.19 197 ARG A CA 1
ATOM 1543 C C . ARG A 1 197 ? -18.736 20.257 25.757 1.00 85.19 197 ARG A C 1
ATOM 1545 O O . ARG A 1 197 ? -18.680 21.469 25.946 1.00 85.19 197 ARG A O 1
ATOM 1552 N N . LYS A 1 198 ? -17.933 19.415 26.409 1.00 86.56 198 LYS A N 1
ATOM 1553 C CA . LYS A 1 198 ? -16.802 19.889 27.210 1.00 86.56 198 LYS A CA 1
ATOM 1554 C C . LYS A 1 198 ? -15.662 20.215 26.254 1.00 86.56 198 LYS A C 1
ATOM 1556 O O . LYS A 1 198 ? -15.301 19.361 25.453 1.00 86.56 198 LYS A O 1
ATOM 1561 N N . ASN A 1 199 ? -15.122 21.422 26.351 1.00 89.00 199 ASN A N 1
ATOM 1562 C CA . ASN A 1 199 ? -13.955 21.828 25.578 1.00 89.00 199 ASN A CA 1
ATOM 1563 C C . ASN A 1 199 ? -12.711 21.515 26.404 1.00 89.00 199 ASN A C 1
ATOM 1565 O O . ASN A 1 199 ? -12.445 22.192 27.396 1.00 89.00 199 ASN A O 1
ATOM 1569 N N . ASP A 1 200 ? -12.002 20.468 26.007 1.00 92.31 200 ASP A N 1
ATOM 1570 C CA . ASP A 1 200 ? -10.748 20.021 26.609 1.00 92.31 200 ASP A CA 1
ATOM 1571 C C . ASP A 1 200 ? -9.812 19.556 25.479 1.00 92.31 200 ASP A C 1
ATOM 1573 O O . ASP A 1 200 ? -9.765 18.360 25.164 1.00 92.31 200 ASP A O 1
ATOM 1577 N N . PRO A 1 201 ? -9.165 20.508 24.772 1.00 93.00 201 PRO A N 1
ATOM 1578 C CA . PRO A 1 201 ? -8.479 20.239 23.516 1.00 93.00 201 PRO A CA 1
ATOM 1579 C C . PRO A 1 201 ? -7.469 19.099 23.643 1.00 93.00 201 PRO A C 1
ATOM 1581 O O . PRO A 1 201 ? -6.510 19.181 24.405 1.00 93.00 201 PRO A O 1
ATOM 1584 N N . THR A 1 202 ? -7.685 18.027 22.883 1.00 89.62 202 THR A N 1
ATOM 1585 C CA . THR A 1 202 ? -6.849 16.821 22.925 1.00 89.62 202 THR A CA 1
ATOM 1586 C C . THR A 1 202 ? -6.166 16.627 21.576 1.00 89.62 202 THR A C 1
ATOM 1588 O O . THR A 1 202 ? -6.842 16.575 20.549 1.00 89.62 202 THR A O 1
ATOM 1591 N N . GLU A 1 203 ? -4.841 16.483 21.560 1.00 91.44 203 GLU A N 1
ATOM 1592 C CA . GLU A 1 203 ? -4.109 16.081 20.355 1.00 91.44 203 GLU A CA 1
ATOM 1593 C C . GLU A 1 203 ? -4.331 14.583 20.076 1.00 91.44 203 GLU A C 1
ATOM 1595 O O . GLU A 1 203 ? -4.077 13.725 20.923 1.00 91.44 203 GLU A O 1
ATOM 1600 N N . GLY A 1 204 ? -4.871 14.270 18.900 1.00 86.88 204 GLY A N 1
ATOM 1601 C CA . GLY A 1 204 ? -5.176 12.918 18.448 1.00 86.88 204 GLY A CA 1
ATOM 1602 C C . GLY A 1 204 ? -3.968 12.188 17.859 1.00 86.88 204 GLY A C 1
ATOM 1603 O O . GLY A 1 204 ? -2.944 12.774 17.514 1.00 86.88 204 GLY A O 1
ATOM 1604 N N . LEU A 1 205 ? -4.108 10.874 17.659 1.00 88.25 205 LEU A N 1
ATOM 1605 C CA . LEU A 1 205 ? -3.066 10.019 17.060 1.00 88.25 205 LEU A CA 1
ATOM 1606 C C . LEU A 1 205 ? -2.782 10.334 15.576 1.00 88.25 205 LEU A C 1
ATOM 1608 O O . LEU A 1 205 ? -1.833 9.805 14.986 1.00 88.25 205 LEU A O 1
ATOM 1612 N N . ASP A 1 206 ? -3.616 11.163 14.952 1.00 85.12 206 ASP A N 1
ATOM 1613 C CA . ASP A 1 206 ? -3.444 11.701 13.606 1.00 85.12 206 ASP A CA 1
ATOM 1614 C C . ASP A 1 206 ? -2.722 13.062 13.591 1.00 85.12 206 ASP A C 1
ATOM 1616 O O . A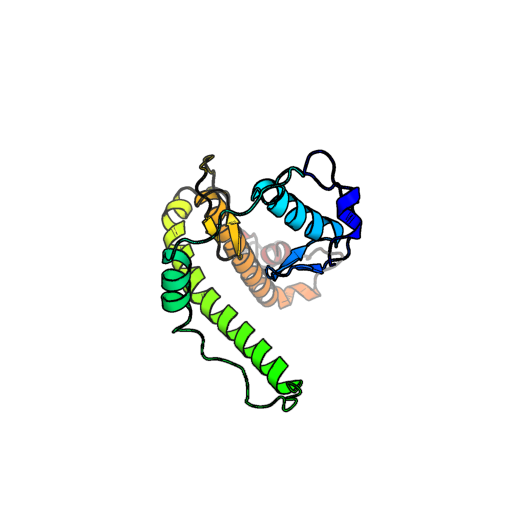SP A 1 206 ? -2.473 13.586 12.504 1.00 85.12 206 ASP A O 1
ATOM 1620 N N . GLY A 1 207 ? -2.351 13.595 14.763 1.00 87.44 207 GLY A N 1
ATOM 1621 C CA . GLY A 1 207 ? -1.718 14.905 14.933 1.00 87.44 207 GLY A CA 1
ATOM 1622 C C . GLY A 1 207 ? -2.694 16.080 14.838 1.00 87.44 207 GLY A C 1
ATOM 1623 O O . GLY A 1 207 ? -2.255 17.223 14.715 1.00 87.44 207 GLY A O 1
ATOM 1624 N N . LYS A 1 208 ? -4.012 15.832 14.837 1.00 90.75 208 LYS A N 1
ATOM 1625 C CA . LYS A 1 208 ? -5.023 16.896 14.861 1.00 90.75 208 LYS A CA 1
ATOM 1626 C C . LYS A 1 208 ? -5.475 17.183 16.284 1.00 90.75 208 LYS A C 1
ATOM 1628 O O . LYS A 1 208 ? -5.556 16.283 17.112 1.00 90.75 208 LYS A O 1
ATOM 1633 N N . ILE A 1 209 ? -5.829 18.435 16.559 1.00 91.94 209 ILE A N 1
ATOM 1634 C CA . ILE A 1 209 ? -6.459 18.808 17.827 1.00 91.94 209 ILE A CA 1
ATOM 1635 C C . ILE A 1 209 ? -7.968 18.598 17.713 1.00 91.94 209 ILE A C 1
ATOM 1637 O O . ILE A 1 209 ? -8.620 19.160 16.833 1.00 91.94 209 ILE A O 1
ATOM 1641 N N . HIS A 1 210 ? -8.512 17.791 18.615 1.00 91.50 210 HIS A N 1
ATOM 1642 C CA . HIS A 1 210 ? -9.941 17.547 18.767 1.00 91.50 210 HIS A CA 1
ATOM 1643 C C . HIS A 1 210 ? -10.500 18.369 19.930 1.00 91.50 210 HIS A C 1
ATOM 1645 O O . HIS A 1 210 ? -9.789 18.645 20.893 1.00 91.50 210 HIS A O 1
ATOM 1651 N N . GLU A 1 211 ? -11.789 18.715 19.868 1.00 90.50 211 GLU A N 1
ATOM 1652 C CA . GLU A 1 211 ? -12.482 19.492 20.913 1.00 90.50 211 GLU A CA 1
ATOM 1653 C C . GLU A 1 211 ? -12.376 18.853 22.304 1.00 90.50 211 GLU A C 1
ATOM 1655 O O . GLU A 1 211 ? -12.244 19.556 23.303 1.00 90.50 211 GLU A O 1
ATOM 1660 N N . ASN A 1 212 ? -12.441 17.520 22.359 1.00 91.44 212 ASN A N 1
ATOM 1661 C CA . ASN A 1 212 ? -12.171 16.705 23.535 1.00 91.44 212 ASN A CA 1
ATOM 1662 C C . ASN A 1 212 ? -11.814 15.267 23.136 1.00 91.44 212 ASN A C 1
ATOM 1664 O O . ASN A 1 212 ? -11.951 14.866 21.977 1.00 91.44 212 ASN A O 1
ATOM 1668 N N . THR A 1 213 ? -11.399 14.462 24.115 1.00 91.19 213 THR A N 1
ATOM 1669 C CA . THR A 1 213 ? -11.039 13.052 23.905 1.00 91.19 213 THR A CA 1
ATOM 1670 C C . THR A 1 213 ? -12.191 12.212 23.345 1.00 91.19 213 THR A C 1
ATOM 1672 O O . THR A 1 213 ? -11.950 11.276 22.591 1.00 91.19 213 THR A O 1
ATOM 1675 N N . CYS A 1 214 ? -13.448 12.542 23.664 1.00 92.31 214 CYS A N 1
ATOM 1676 C CA . CYS A 1 214 ? -14.595 11.845 23.086 1.00 92.31 214 CYS A CA 1
ATOM 1677 C C . CYS A 1 214 ? -14.726 12.151 21.586 1.00 92.31 214 CYS A C 1
ATOM 1679 O O . CYS A 1 214 ? -14.835 11.219 20.797 1.00 92.31 214 CYS A O 1
ATOM 1681 N N . SER A 1 215 ? -14.621 13.422 21.180 1.00 91.31 215 SER A N 1
ATOM 1682 C CA . SER A 1 215 ? -14.620 13.830 19.766 1.00 91.31 215 SER A CA 1
ATOM 1683 C C . SER A 1 215 ? -13.413 13.272 18.999 1.00 91.31 215 SER A C 1
ATOM 1685 O O . SER A 1 215 ? -13.500 13.026 17.799 1.00 91.31 215 SER A O 1
ATOM 1687 N N . MET A 1 216 ? -12.286 13.038 19.680 1.00 91.94 216 MET A N 1
ATOM 1688 C CA . MET A 1 216 ? -11.163 12.275 19.124 1.00 91.94 216 MET A CA 1
ATOM 1689 C C . MET A 1 216 ? -11.564 10.818 18.880 1.00 91.94 216 MET A C 1
ATOM 1691 O O . MET A 1 216 ? -11.434 10.333 17.762 1.00 91.94 216 MET A O 1
ATOM 1695 N N . CYS A 1 217 ? -12.139 10.147 19.877 1.00 91.75 217 CYS A N 1
ATOM 1696 C CA . CYS A 1 217 ? -12.608 8.767 19.754 1.00 91.75 217 CYS A CA 1
ATOM 1697 C C . CYS A 1 217 ? -13.756 8.562 18.754 1.00 91.75 217 CYS A C 1
ATOM 1699 O O . CYS A 1 217 ? -13.939 7.447 18.283 1.00 91.75 217 CYS A O 1
ATOM 1701 N N . GLU A 1 218 ? -14.530 9.597 18.424 1.00 89.06 218 GLU A N 1
ATOM 1702 C CA . GLU A 1 218 ? -15.527 9.543 17.346 1.00 89.06 218 GLU A CA 1
ATOM 1703 C C . GLU A 1 218 ? -14.869 9.498 15.950 1.00 89.06 218 GLU A C 1
ATOM 1705 O O . GLU A 1 218 ? -15.455 8.964 15.010 1.00 89.06 218 GLU A O 1
ATOM 1710 N N . ALA A 1 219 ? -13.645 10.018 15.804 1.00 85.56 219 ALA A N 1
ATOM 1711 C CA . ALA A 1 219 ? -12.934 10.095 14.527 1.00 85.56 219 ALA A CA 1
ATOM 1712 C C . ALA A 1 219 ? -12.132 8.825 14.152 1.00 85.56 219 ALA A C 1
ATOM 1714 O O . ALA A 1 219 ? -11.648 8.744 13.017 1.00 85.56 219 ALA A O 1
ATOM 1715 N N . PHE A 1 220 ? -11.976 7.857 15.067 1.00 82.31 220 PHE A N 1
ATOM 1716 C CA . PHE A 1 220 ? -11.155 6.639 14.909 1.00 82.31 220 PHE A CA 1
ATOM 1717 C C . PHE A 1 220 ? -11.966 5.341 14.995 1.00 82.31 220 PHE A C 1
ATOM 1719 O O . PHE A 1 220 ? -11.610 4.394 14.249 1.00 82.31 220 PHE A O 1
#

Nearest PDB structures (foldseek):
  1h0z-assembly1_A  TM=8.593E-01  e=2.182E-04  Homo sapiens
  1uuc-assembly1_A  TM=5.808E-01  e=1.610E-01  Homo sapiens

Secondary structure (DSSP, 8-state):
-TTHHHHTT-BTTB---------EE-TTS-EESSHHHHHHHHHHHHHHTT----S---PPPP--THHHHHHHHHSTT-----SS--------HHHHHHHHHHHHHHHHHHHHHHHHHHHHHHHHHHHH-BTTB---------EE-TTSPEESSHHHHHHHHHHHHHHHHHHHHHHHHHHHTTTTGGG-BTTB---------EE-TTSPEESSHHHHHH--

Radius of gyration: 29.39 Å; Cα contacts (8 Å, |Δi|>4): 165; chains: 1; bounding box: 62×67×72 Å

Foldseek 3Di:
DLQPVQPVQDDPQFHDDDPAADWDAAPVRDIARDSSRNSRVVSSCCVVVPVPDDPDDDDDDDDDCVVVVVVVVPPPPDPPPDDDDPDDPPCPPVNVVVVVVVVVVVLVVCLVVQLVVLCVVCVVQVVCDDPLDGDDDQAQDWDQESVRDIDRDSSRRSSVSSVVVVVVLVVVLVVVLCVLCVVQVVQDDPLAGDDDQQQDWDQGSVRDTDSDNSRNSSVD

InterPro domains:
  IPR002350 Kazal domain [PF00050] (3-41)
  IPR002350 Kazal domain [PF00050] (125-160)
  IPR002350 Kazal domain [SM00280] (2-59)
  IPR002350 Kazal domain [SM00280] (121-181)
  IPR036058 Kazal domain superfamily [SSF100895] (2-44)
  IPR036058 Kazal domain superfamily [SSF100895] (120-165)
  IPR036058 Kazal domain superfamily [SSF100895] (177-219)
  IPR050159 Kazal-type Serine Protease Inhibitor [PTHR47499] (3-43)

Organism: Neotoma lepida (NCBI:txid56216)

Mean predicted aligned error: 19.69 Å

Sequence (220 aa):
ELCKEFENQVRSGRLFCTRESDPIRGPDGKIHGNKCALCADILNAVVNSGIVQRTEHFTVPEKTTLFKVWMAKHMATCVPCAKLSCEYGVLSEAEAEEKKKAEAETRNRRGSEDSDTYAKLCDGYRKVRKNGILYCTRENDPIRGPDGKVHGNTCSMCQAFFIQEDKARAKVRREAAKELCSKYRPQVRNGRLPCPRKNDPTEGLDGKIHENTCSMCEAF

Solvent-accessible surface area (backbone atoms only — not comparable to full-atom values): 13612 Å² total; per-residue (Å²): 120,96,49,61,89,51,59,86,60,45,52,95,70,41,55,83,66,77,97,60,85,52,73,40,74,46,97,87,71,47,78,24,56,18,68,56,53,44,38,26,54,53,51,33,47,42,54,75,69,58,72,69,67,71,98,62,94,75,83,80,84,78,85,63,74,64,61,59,54,53,53,63,69,68,55,77,79,60,78,77,93,71,86,76,74,95,64,88,74,74,75,42,72,64,58,55,47,48,50,51,47,51,55,48,50,53,48,53,55,50,50,58,61,48,50,56,53,50,48,62,69,31,51,72,54,58,75,70,40,51,98,91,41,62,88,64,78,95,54,88,52,72,37,75,38,97,85,74,46,77,24,53,20,64,58,57,33,40,42,55,50,50,54,49,52,50,50,53,51,51,49,53,45,50,55,51,47,52,64,74,30,52,85,52,56,83,59,47,52,96,92,41,61,85,59,76,94,59,83,48,78,29,77,38,97,85,74,45,78,25,57,17,66,55,57,40,51,63,75,109

pLDDT: mean 75.57, std 18.58, range [26.19, 94.81]